Protein AF-A0A7X6ZL88-F1 (afdb_monomer_lite)

pLDDT: mean 71.53, std 20.96, range [25.16, 97.56]

Foldseek 3Di:
DDDDDDDDDDDDDDDDDDDDDDPPPPDDFDDALDWDDDPPWIWGDDPRDTHIDDDFDDDDQTDDDDPDDDPDDHGDWDQPNLQGAADPVFKDWDWDAFPPPRDIFIKIWGQLDVVGIDIWGLFFAAFADEDDVVVVDDDDLRYFAAFVSDCVRCVSRLHGWDFPCQQQVFQPCVLPDPACPDPSRHNDQVPAADPPDDSQRRFGCRSHGPPKGWDGNVNVVSVCVSLVHPLCLDGPIPDDNGHPHNSSSDYDWDFDDDDRTTITTTMMD

Sequence (269 aa):
VATSSSGVAKDSSSSANGTSSSSSSSSEPCKEGTWLEKGKDKYICKNGVWEKFILSSSSKAPSSSSIAPDATGPIRYNMDSLFAGINEKNATYSNFTDPRDGQVYKTVTMNFGLLGNWEYFAENLNYGRQVNLKEGKTLTDSTKYCYDDDPWYCDNHFGGLYTWSLAMGFPSACDTLALGSSPECPDTIYYNPTPGYGPGSAQIQGICPVGWHVMNQHDFVETLFATNAASTIQSWVGWNKTGNSSGFTALPGGGYMRVLLKAWLLKVV

Structure (mmCIF, N/CA/C/O backbone):
data_AF-A0A7X6ZL88-F1
#
_entry.id   AF-A0A7X6ZL88-F1
#
loop_
_atom_site.group_PDB
_atom_site.id
_atom_site.type_symbol
_atom_site.label_atom_id
_atom_site.label_alt_id
_atom_site.label_comp_id
_atom_site.label_asym_id
_atom_site.label_entity_id
_atom_site.label_seq_id
_atom_site.pdbx_PDB_ins_code
_atom_site.Cartn_x
_atom_site.Cartn_y
_atom_site.Cartn_z
_atom_site.occupancy
_atom_site.B_iso_or_equiv
_atom_site.auth_seq_id
_atom_site.auth_comp_id
_atom_site.auth_asym_id
_atom_site.auth_atom_id
_atom_site.pdbx_PDB_model_num
ATOM 1 N N . VAL A 1 1 ? 31.775 68.882 -46.521 1.00 30.12 1 VAL A N 1
ATOM 2 C CA . VAL A 1 1 ? 31.101 69.635 -47.610 1.00 30.12 1 VAL A CA 1
ATOM 3 C C . VAL A 1 1 ? 30.872 68.656 -48.751 1.00 30.12 1 VAL A C 1
ATOM 5 O O . VAL A 1 1 ? 31.796 67.892 -48.989 1.00 30.12 1 VAL A O 1
ATOM 8 N N . ALA A 1 2 ? 29.694 68.673 -49.396 1.00 26.98 2 ALA A N 1
ATOM 9 C CA . ALA A 1 2 ? 29.165 67.637 -50.314 1.00 26.98 2 ALA A CA 1
ATOM 10 C C . ALA A 1 2 ? 28.948 66.250 -49.634 1.00 26.98 2 ALA A C 1
ATOM 12 O O . ALA A 1 2 ? 29.762 65.872 -48.798 1.00 26.98 2 ALA A O 1
ATOM 13 N N . THR A 1 3 ? 27.874 65.453 -49.790 1.00 25.16 3 THR A N 1
ATOM 14 C CA . THR A 1 3 ? 26.681 65.361 -50.684 1.00 25.16 3 THR A CA 1
ATOM 15 C C . THR A 1 3 ? 26.810 64.365 -51.854 1.00 25.16 3 THR A C 1
ATOM 17 O O . THR A 1 3 ? 27.676 64.550 -52.700 1.00 25.16 3 THR A O 1
ATOM 20 N N . SER A 1 4 ? 25.846 63.417 -51.957 1.00 25.98 4 SER A N 1
ATOM 21 C CA . SER A 1 4 ? 25.529 62.491 -53.092 1.00 25.98 4 SER A CA 1
ATOM 22 C C . SER A 1 4 ? 26.620 61.477 -53.524 1.00 25.98 4 SER A C 1
ATOM 24 O O . SER A 1 4 ? 27.795 61.766 -53.370 1.00 25.98 4 SER A O 1
ATOM 26 N N . SER A 1 5 ? 26.367 60.290 -54.114 1.00 29.77 5 SER A N 1
ATOM 27 C CA . SER A 1 5 ? 25.193 59.381 -54.320 1.00 29.77 5 SER A CA 1
ATOM 28 C C . SER A 1 5 ? 25.753 57.994 -54.800 1.00 29.77 5 SER A C 1
ATOM 30 O O . SER A 1 5 ? 26.968 57.838 -54.735 1.00 29.77 5 SER A O 1
ATOM 32 N N . SER A 1 6 ? 25.069 56.929 -55.269 1.00 29.41 6 SER A N 1
ATOM 33 C CA . SER A 1 6 ? 23.670 56.598 -55.641 1.00 29.41 6 SER A CA 1
ATOM 34 C C . SER A 1 6 ? 23.475 55.050 -55.705 1.00 29.41 6 SER A C 1
ATOM 36 O O . SER A 1 6 ? 24.432 54.321 -55.462 1.00 29.41 6 SER A O 1
ATOM 38 N N . GLY A 1 7 ? 22.291 54.552 -56.113 1.00 28.36 7 GLY A N 1
ATOM 39 C CA . GLY A 1 7 ? 22.004 53.131 -56.456 1.00 28.36 7 GLY A CA 1
ATOM 40 C C . GLY A 1 7 ? 21.061 52.415 -55.460 1.00 28.36 7 GLY A C 1
ATOM 41 O O . GLY A 1 7 ? 21.485 52.178 -54.339 1.00 28.36 7 GLY A O 1
ATOM 42 N N . VAL A 1 8 ? 19.757 52.134 -55.669 1.00 30.00 8 VAL A N 1
ATOM 43 C CA . VAL A 1 8 ? 18.927 51.644 -56.814 1.00 30.00 8 VAL A CA 1
ATOM 44 C C . VAL A 1 8 ? 19.025 50.114 -57.016 1.00 30.00 8 VAL A C 1
ATOM 46 O O . VAL A 1 8 ? 20.136 49.631 -57.177 1.00 30.00 8 VAL A O 1
ATOM 49 N N . ALA A 1 9 ? 17.954 49.298 -57.108 1.00 29.30 9 ALA A N 1
ATOM 50 C CA . ALA A 1 9 ? 16.526 49.386 -56.708 1.00 29.30 9 ALA A CA 1
ATOM 51 C C . ALA A 1 9 ? 15.816 48.005 -56.916 1.00 29.30 9 ALA A C 1
ATOM 53 O O . ALA A 1 9 ? 16.353 47.195 -57.658 1.00 29.30 9 ALA A O 1
ATOM 54 N N . LYS A 1 10 ? 14.631 47.795 -56.293 1.00 28.33 10 LYS A N 1
ATOM 55 C CA . LYS A 1 10 ? 13.330 47.240 -56.810 1.00 28.33 10 LYS A CA 1
ATOM 56 C C . LYS A 1 10 ? 13.278 46.114 -57.879 1.00 28.33 10 LYS A C 1
ATOM 58 O O . LYS A 1 10 ? 14.137 46.042 -58.739 1.00 28.33 10 LYS A O 1
ATOM 63 N N . ASP A 1 11 ? 12.211 45.320 -58.066 1.00 27.48 11 ASP A N 1
ATOM 64 C CA . ASP A 1 11 ? 10.971 44.926 -57.341 1.00 27.48 11 ASP A CA 1
ATOM 65 C C . ASP A 1 11 ? 10.322 43.750 -58.152 1.00 27.48 11 ASP A C 1
ATOM 67 O O . ASP A 1 11 ? 10.706 43.518 -59.297 1.00 27.48 11 ASP A O 1
ATOM 71 N N . SER A 1 12 ? 9.257 43.121 -57.618 1.00 28.14 12 SER A N 1
ATOM 72 C CA . SER A 1 12 ? 8.094 42.549 -58.361 1.00 28.14 12 SER A CA 1
ATOM 73 C C . SER A 1 12 ? 7.987 41.057 -58.780 1.00 28.14 12 SER A C 1
ATOM 75 O O . SER A 1 12 ? 8.781 40.500 -59.527 1.00 28.14 12 SER A O 1
ATOM 77 N N . SER A 1 13 ? 6.811 40.513 -58.409 1.00 28.19 13 SER A N 1
ATOM 78 C CA . SER A 1 13 ? 5.861 39.686 -59.196 1.00 28.19 13 SER A CA 1
ATOM 79 C C . SER A 1 13 ? 6.153 38.220 -59.591 1.00 28.19 13 SER A C 1
ATOM 81 O O . SER A 1 13 ? 6.630 37.926 -60.679 1.00 28.19 13 SER A O 1
ATOM 83 N N . SER A 1 14 ? 5.634 37.311 -58.753 1.00 28.33 14 SER A N 1
ATOM 84 C CA . SER A 1 14 ? 4.612 36.284 -59.080 1.00 28.33 14 SER A CA 1
ATOM 85 C C . SER A 1 14 ? 4.666 35.463 -60.385 1.00 28.33 14 SER A C 1
ATOM 87 O O . SER A 1 14 ? 4.435 35.989 -61.473 1.00 28.33 14 SER A O 1
ATOM 89 N N . SER A 1 15 ? 4.590 34.135 -60.232 1.00 28.69 15 SER A N 1
ATOM 90 C CA . SER A 1 15 ? 3.385 33.356 -60.599 1.00 28.69 15 SER A CA 1
ATOM 91 C C . SER A 1 15 ? 3.390 31.977 -59.928 1.00 28.69 15 SER A C 1
ATOM 93 O O . SER A 1 15 ? 4.442 31.481 -59.532 1.00 28.69 15 SER A O 1
ATOM 95 N N . ALA A 1 16 ? 2.212 31.373 -59.758 1.00 38.12 16 ALA A N 1
ATOM 96 C CA . ALA A 1 16 ? 2.075 30.044 -59.165 1.00 38.12 16 ALA A CA 1
ATOM 97 C C . ALA A 1 16 ? 2.283 28.933 -60.206 1.00 38.12 16 ALA A C 1
ATOM 99 O O . ALA A 1 16 ? 1.906 29.088 -61.366 1.00 38.12 16 ALA A O 1
ATOM 100 N N . ASN A 1 17 ? 2.774 27.776 -59.762 1.00 30.53 17 ASN A N 1
ATOM 101 C CA . ASN A 1 17 ? 2.475 26.507 -60.416 1.00 30.53 17 ASN A CA 1
ATOM 102 C C . ASN A 1 17 ? 2.297 25.420 -59.346 1.00 30.53 17 ASN A C 1
ATOM 104 O O . ASN A 1 17 ? 3.006 25.423 -58.339 1.00 30.53 17 ASN A O 1
ATOM 108 N N . GLY A 1 18 ? 1.310 24.545 -59.523 1.00 36.62 18 GLY A N 1
ATOM 109 C CA . GLY A 1 18 ? 0.940 23.546 -58.521 1.00 36.62 18 GLY A CA 1
ATOM 110 C C . GLY A 1 18 ? 1.623 22.207 -58.772 1.00 36.62 18 GLY A C 1
ATOM 111 O O . GLY A 1 18 ? 1.482 21.648 -59.855 1.00 36.62 18 GLY A O 1
ATOM 112 N N . THR A 1 19 ? 2.275 21.653 -57.749 1.00 28.42 19 THR A N 1
ATOM 113 C CA . THR A 1 19 ? 2.775 20.272 -57.772 1.00 28.42 19 THR A CA 1
ATOM 114 C C . THR A 1 19 ? 2.342 19.558 -56.501 1.00 28.42 19 THR A C 1
ATOM 116 O O . THR A 1 19 ? 2.724 19.944 -55.398 1.00 28.42 19 THR A O 1
ATOM 119 N N . SER A 1 20 ? 1.541 18.505 -56.647 1.00 41.00 20 SER A N 1
ATOM 120 C CA . SER A 1 20 ? 1.127 17.640 -55.544 1.00 41.00 20 SER A CA 1
ATOM 121 C C . SER A 1 20 ? 2.286 16.748 -55.092 1.00 41.00 20 SER A C 1
ATOM 123 O O . SER A 1 20 ? 2.673 15.831 -55.817 1.00 41.00 20 SER A O 1
ATOM 125 N N . SER A 1 21 ? 2.807 16.971 -53.886 1.00 27.72 21 SER A N 1
ATOM 126 C CA . SER A 1 21 ? 3.751 16.069 -53.221 1.00 27.72 21 SER A CA 1
ATOM 127 C C . SER A 1 21 ? 3.094 15.420 -52.001 1.00 27.72 21 SER A C 1
ATOM 129 O O . SER A 1 21 ? 2.803 16.062 -50.994 1.00 27.72 21 SER A O 1
ATOM 131 N N . SER A 1 22 ? 2.838 14.116 -52.098 1.00 31.05 22 SER A N 1
ATOM 132 C CA . SER A 1 22 ? 2.329 13.304 -50.993 1.00 31.05 22 SER A CA 1
ATOM 133 C C . SER A 1 22 ? 3.366 13.227 -49.871 1.00 31.05 22 SER A C 1
ATOM 135 O O . SER A 1 22 ? 4.425 12.625 -50.053 1.00 31.05 22 SER A O 1
ATOM 137 N N . SER A 1 23 ? 3.065 13.802 -48.705 1.00 30.38 23 SER A N 1
ATOM 138 C CA . SER A 1 23 ? 3.928 13.725 -47.525 1.00 30.38 23 SER A CA 1
ATOM 139 C C . SER A 1 23 ? 3.909 12.312 -46.933 1.00 30.38 23 SER A C 1
ATOM 141 O O . SER A 1 23 ? 3.078 11.987 -46.083 1.00 30.38 23 SER A O 1
ATOM 143 N N . SER A 1 24 ? 4.823 11.458 -47.393 1.00 33.34 24 SER A N 1
ATOM 144 C CA . SER A 1 24 ? 5.068 10.132 -46.826 1.00 33.34 24 SER A CA 1
ATOM 145 C C . SER A 1 24 ? 5.675 10.267 -45.426 1.00 33.34 24 SER A C 1
ATOM 147 O O . SER A 1 24 ? 6.892 10.370 -45.274 1.00 33.34 24 SER A O 1
ATOM 149 N N . SER A 1 25 ? 4.820 10.297 -44.405 1.00 36.12 25 SER A N 1
ATOM 150 C CA . SER A 1 25 ? 5.211 10.404 -42.997 1.00 36.12 25 SER A CA 1
ATOM 151 C C . SER A 1 25 ? 5.900 9.128 -42.507 1.00 36.12 25 SER A C 1
ATOM 153 O O . SER A 1 25 ? 5.273 8.267 -41.895 1.00 36.12 25 SER A O 1
ATOM 155 N N . SER A 1 26 ? 7.202 9.005 -42.769 1.00 40.25 26 SER A N 1
ATOM 156 C CA . SER A 1 26 ? 8.053 7.942 -42.233 1.00 40.25 26 SER A CA 1
ATOM 157 C C . SER A 1 26 ? 8.264 8.137 -40.728 1.00 40.25 26 SER A C 1
ATOM 159 O O . SER A 1 26 ? 9.231 8.766 -40.296 1.00 40.25 26 SER A O 1
ATOM 161 N N . SER A 1 27 ? 7.337 7.626 -39.921 1.00 57.34 27 SER A N 1
ATOM 162 C CA . SER A 1 27 ? 7.507 7.517 -38.474 1.00 57.34 27 SER A CA 1
ATOM 163 C C . SER A 1 27 ? 8.604 6.503 -38.154 1.00 57.34 27 SER A C 1
ATOM 165 O O . SER A 1 27 ? 8.493 5.339 -38.540 1.00 57.34 27 SER A O 1
ATOM 167 N N . GLU A 1 28 ? 9.636 6.929 -37.427 1.00 58.28 28 GLU A N 1
ATOM 168 C CA . GLU A 1 28 ? 10.628 6.014 -36.859 1.00 58.28 28 GLU A CA 1
ATOM 169 C C . GLU A 1 28 ? 9.922 4.997 -35.940 1.00 58.28 28 GLU A C 1
ATOM 171 O O . GLU A 1 28 ? 9.127 5.417 -35.089 1.00 58.28 28 GLU A O 1
ATOM 176 N N . PRO A 1 29 ? 10.175 3.682 -36.093 1.00 66.81 29 PRO A N 1
ATOM 177 C CA . PRO A 1 29 ? 9.558 2.665 -35.250 1.00 66.81 29 PRO A CA 1
ATOM 178 C C . PRO A 1 29 ? 10.060 2.821 -33.815 1.00 66.81 29 PRO A C 1
ATOM 180 O O . PRO A 1 29 ? 11.266 2.792 -33.557 1.00 66.81 29 PRO A O 1
ATOM 183 N N . CYS A 1 30 ? 9.140 3.003 -32.873 1.00 73.88 30 CYS A N 1
ATOM 184 C CA . CYS A 1 30 ? 9.494 3.211 -31.476 1.00 73.88 30 CYS A CA 1
ATOM 185 C C . CYS A 1 30 ? 9.648 1.885 -30.720 1.00 73.88 30 CYS A C 1
ATOM 187 O O . CYS A 1 30 ? 9.063 0.865 -31.086 1.00 73.88 30 CYS A O 1
ATOM 189 N N . LYS A 1 31 ? 10.444 1.892 -29.643 1.00 73.69 31 LYS A N 1
ATOM 190 C CA . LYS A 1 31 ? 10.515 0.755 -28.716 1.00 73.69 31 LYS A CA 1
ATOM 191 C C . LYS A 1 31 ? 9.337 0.835 -27.747 1.00 73.69 31 LYS A C 1
ATOM 193 O O . LYS A 1 31 ? 9.140 1.877 -27.121 1.00 73.69 31 LYS A O 1
ATOM 198 N N . GLU A 1 32 ? 8.607 -0.262 -27.593 1.00 69.75 32 GLU A N 1
ATOM 199 C CA . GLU A 1 32 ? 7.429 -0.354 -26.724 1.00 69.75 32 GLU A CA 1
ATOM 200 C C . GLU A 1 32 ? 7.675 0.223 -25.318 1.00 69.75 32 GLU A C 1
ATOM 202 O O . GLU A 1 32 ? 8.730 -0.004 -24.718 1.00 69.75 32 GLU A O 1
ATOM 207 N N . GLY A 1 33 ? 6.726 1.015 -24.808 1.00 59.03 33 GLY A N 1
ATOM 208 C CA . GLY A 1 33 ? 6.811 1.647 -23.486 1.00 59.03 33 GLY A CA 1
ATOM 209 C C . GLY A 1 33 ? 7.827 2.792 -23.348 1.00 59.03 33 GLY A C 1
ATOM 210 O O . GLY A 1 33 ? 7.952 3.355 -22.259 1.00 59.03 33 GLY A O 1
ATOM 211 N N . THR A 1 34 ? 8.548 3.167 -24.413 1.00 68.69 34 THR A N 1
ATOM 212 C CA . THR A 1 34 ? 9.357 4.401 -24.419 1.00 68.69 34 THR A CA 1
ATOM 213 C C . THR A 1 34 ? 8.492 5.651 -24.584 1.00 68.69 34 THR A C 1
ATOM 215 O O . THR A 1 34 ? 7.334 5.578 -24.999 1.00 68.69 34 THR A O 1
ATOM 218 N N . TRP A 1 35 ? 9.061 6.810 -24.243 1.00 71.19 35 TRP A N 1
ATOM 219 C CA . TRP A 1 35 ? 8.386 8.107 -24.250 1.00 71.19 35 TRP A CA 1
ATOM 220 C C . TRP A 1 35 ? 9.113 9.114 -25.145 1.00 71.19 35 TRP A C 1
ATOM 222 O O . TRP A 1 35 ? 10.339 9.095 -25.248 1.00 71.19 35 TRP A O 1
ATOM 232 N N . LEU A 1 36 ? 8.351 10.024 -25.748 1.00 74.06 36 LEU A N 1
ATOM 233 C CA . LEU A 1 36 ? 8.834 11.102 -26.608 1.00 74.06 36 LEU A CA 1
ATOM 234 C C . LEU A 1 36 ? 8.125 12.409 -26.238 1.00 74.06 36 LEU A C 1
ATOM 236 O O . LEU A 1 36 ? 6.898 12.464 -26.186 1.00 74.06 36 LEU A O 1
ATOM 240 N N . GLU A 1 37 ? 8.884 13.479 -26.015 1.00 72.94 37 GLU A N 1
ATOM 241 C CA . GLU A 1 37 ? 8.335 14.809 -25.727 1.00 72.94 37 GLU A CA 1
ATOM 242 C C . GLU A 1 37 ? 8.526 15.745 -26.924 1.00 72.94 37 GLU A C 1
ATOM 244 O O . GLU A 1 37 ? 9.623 15.863 -27.472 1.00 72.94 37 GLU A O 1
ATOM 249 N N . LYS A 1 38 ? 7.454 16.430 -27.335 1.00 72.44 38 LYS A N 1
ATOM 250 C CA . LYS A 1 38 ? 7.465 17.436 -28.406 1.00 72.44 38 LYS A CA 1
ATOM 251 C C . LYS A 1 38 ? 6.746 18.698 -27.925 1.00 72.44 38 LYS A C 1
ATOM 253 O O . LYS A 1 38 ? 5.532 18.857 -28.048 1.00 72.44 38 LYS A O 1
ATOM 258 N N . GLY A 1 39 ? 7.519 19.621 -27.353 1.00 75.56 39 GLY A N 1
ATOM 259 C CA . GLY A 1 39 ? 7.015 20.894 -26.833 1.00 75.56 39 GLY A CA 1
ATOM 260 C C . GLY A 1 39 ? 6.186 20.714 -25.560 1.00 75.56 39 GLY A C 1
ATOM 261 O O . GLY A 1 39 ? 6.741 20.478 -24.493 1.00 75.56 39 GLY A O 1
ATOM 262 N N . LYS A 1 40 ? 4.859 20.862 -25.661 1.00 53.25 40 LYS A N 1
ATOM 263 C CA . LYS A 1 40 ? 3.918 20.597 -24.551 1.00 53.25 40 LYS A CA 1
ATOM 264 C C . LYS A 1 40 ? 3.282 19.206 -24.620 1.00 53.25 40 LYS A C 1
ATOM 266 O O . LYS A 1 40 ? 2.643 18.793 -23.656 1.00 53.25 40 LYS A O 1
ATOM 271 N N . ASP A 1 41 ? 3.441 18.513 -25.744 1.00 63.12 41 ASP A N 1
ATOM 272 C CA . ASP A 1 41 ? 2.824 17.218 -25.994 1.00 63.12 41 ASP A CA 1
ATOM 273 C C . ASP A 1 41 ? 3.784 16.086 -25.610 1.00 63.12 41 ASP A C 1
ATOM 275 O O . ASP A 1 41 ? 4.946 16.074 -26.025 1.00 63.12 41 ASP A O 1
ATOM 279 N N . LYS A 1 42 ? 3.286 15.117 -24.839 1.00 66.62 42 LYS A N 1
ATOM 280 C CA . LYS A 1 42 ? 3.964 13.842 -24.579 1.00 66.62 42 LYS A CA 1
ATOM 281 C C . LYS A 1 42 ? 3.408 12.771 -25.515 1.00 66.62 42 LYS A C 1
ATOM 283 O O . LYS A 1 42 ? 2.248 12.836 -25.919 1.00 66.62 42 LYS A O 1
ATOM 288 N N . TYR A 1 43 ? 4.219 11.768 -25.812 1.00 74.94 43 TYR A N 1
ATOM 289 C CA . TYR A 1 43 ? 3.842 10.592 -26.584 1.00 74.94 43 TYR A CA 1
ATOM 290 C C . TYR A 1 43 ? 4.416 9.343 -25.912 1.00 74.94 43 TYR A C 1
ATOM 292 O O . TYR A 1 43 ? 5.549 9.381 -25.430 1.00 74.94 43 TYR A O 1
ATOM 300 N N . ILE A 1 44 ? 3.651 8.254 -25.898 1.00 74.62 44 ILE A N 1
ATOM 301 C CA . ILE A 1 44 ? 4.085 6.923 -25.454 1.00 74.62 44 ILE A CA 1
ATOM 302 C C . ILE A 1 44 ? 4.113 5.984 -26.660 1.00 74.62 44 ILE A C 1
ATOM 304 O O . ILE A 1 44 ? 3.272 6.088 -27.552 1.00 74.62 44 ILE A O 1
ATOM 308 N N . CYS A 1 45 ? 5.082 5.077 -26.709 1.00 74.19 45 CYS A N 1
ATOM 309 C CA . CYS A 1 45 ? 5.100 4.019 -27.706 1.00 74.19 45 CYS A CA 1
ATOM 310 C C . CYS A 1 45 ? 4.159 2.873 -27.307 1.00 7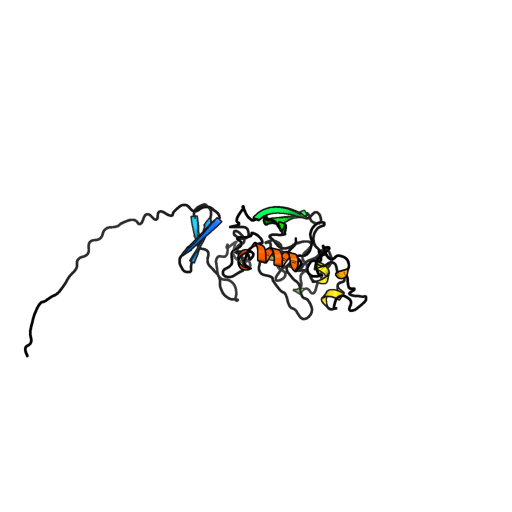4.19 45 CYS A C 1
ATOM 312 O O . CYS A 1 45 ? 4.422 2.206 -26.301 1.00 74.19 45 CYS A O 1
ATOM 314 N N . LYS A 1 46 ? 3.111 2.628 -28.106 1.00 66.81 46 LYS A N 1
ATOM 315 C CA . LYS A 1 46 ? 2.282 1.415 -28.044 1.00 66.81 46 LYS A CA 1
ATOM 316 C C . LYS A 1 46 ? 2.213 0.733 -29.407 1.00 66.81 46 LYS A C 1
ATOM 318 O O . LYS A 1 46 ? 2.007 1.395 -30.421 1.00 66.81 46 LYS A O 1
ATOM 323 N N . ASN A 1 47 ? 2.339 -0.589 -29.435 1.00 75.25 47 ASN A N 1
ATOM 324 C CA . ASN A 1 47 ? 2.398 -1.417 -30.642 1.00 75.25 47 ASN A CA 1
ATOM 325 C C . ASN A 1 47 ? 3.391 -0.883 -31.703 1.00 75.25 47 ASN A C 1
ATOM 327 O O . ASN A 1 47 ? 3.125 -0.947 -32.904 1.00 75.25 47 ASN A O 1
ATOM 331 N N . GLY A 1 48 ? 4.519 -0.306 -31.269 1.00 73.75 48 GLY A N 1
ATOM 332 C CA . GLY A 1 48 ? 5.502 0.339 -32.155 1.00 73.75 48 GLY A CA 1
ATOM 333 C C . GLY A 1 48 ? 5.088 1.696 -32.758 1.00 73.75 48 GLY A C 1
ATOM 334 O O . GLY A 1 48 ? 5.806 2.218 -33.615 1.00 73.75 48 GLY A O 1
ATOM 335 N N . VAL A 1 49 ? 3.971 2.290 -32.314 1.00 73.88 49 VAL A N 1
ATOM 336 C CA . VAL A 1 49 ? 3.437 3.589 -32.767 1.00 73.88 49 VAL A CA 1
ATOM 337 C C . VAL A 1 49 ? 3.433 4.617 -31.626 1.00 73.88 49 VAL A C 1
ATOM 339 O O . VAL A 1 49 ? 3.132 4.301 -30.477 1.00 73.88 49 VAL A O 1
ATOM 342 N N . TRP A 1 50 ? 3.739 5.881 -31.939 1.00 76.31 50 TRP A N 1
ATOM 343 C CA . TRP A 1 50 ? 3.690 6.995 -30.983 1.00 76.31 50 TRP A CA 1
ATOM 344 C C . TRP A 1 50 ? 2.251 7.493 -30.734 1.00 76.31 50 TRP A C 1
ATOM 346 O O . TRP A 1 50 ? 1.748 8.348 -31.467 1.00 76.31 50 TRP A O 1
ATOM 356 N N . GLU A 1 51 ? 1.603 7.020 -29.668 1.00 74.81 51 GLU A N 1
ATOM 357 C CA . GLU A 1 51 ? 0.316 7.543 -29.184 1.00 74.81 51 GLU A CA 1
ATOM 358 C C . GLU A 1 51 ? 0.505 8.864 -28.423 1.00 74.81 51 GLU A C 1
ATOM 360 O O . GLU A 1 51 ? 1.361 8.964 -27.545 1.00 74.81 51 GLU A O 1
ATOM 365 N N . LYS A 1 52 ? -0.310 9.890 -28.712 1.00 64.44 52 LYS A N 1
ATOM 366 C CA . LYS A 1 52 ? -0.249 11.184 -28.007 1.00 64.44 52 LYS A CA 1
ATOM 367 C C . LYS A 1 52 ? -0.886 11.091 -26.615 1.00 64.44 52 LYS A C 1
ATOM 369 O O . LYS A 1 52 ? -2.094 10.910 -26.488 1.00 64.44 52 LYS A O 1
ATOM 374 N N . PHE A 1 53 ? -0.087 11.323 -25.580 1.00 56.72 53 PHE A N 1
ATOM 375 C CA . PHE A 1 53 ? -0.503 11.351 -24.180 1.00 56.72 53 PHE A CA 1
ATOM 376 C C . PHE A 1 53 ? -0.986 12.759 -23.787 1.00 56.72 53 PHE A C 1
ATOM 378 O O . PHE A 1 53 ? -0.216 13.723 -23.786 1.00 56.72 53 PHE A O 1
ATOM 385 N N . ILE A 1 54 ? -2.276 12.889 -23.464 1.00 50.72 54 ILE A N 1
ATOM 386 C CA . ILE A 1 54 ? -2.941 14.174 -23.197 1.00 50.72 54 ILE A CA 1
ATOM 387 C C . ILE A 1 54 ? -3.093 14.384 -21.683 1.00 50.72 54 ILE A C 1
ATOM 389 O O . ILE A 1 54 ? -3.805 13.639 -21.015 1.00 50.72 54 ILE A O 1
ATOM 393 N N . LEU A 1 55 ? -2.461 15.431 -21.138 1.00 43.38 55 LEU A N 1
ATOM 394 C CA . LEU A 1 55 ? -2.620 15.809 -19.728 1.00 43.38 55 LEU A CA 1
ATOM 395 C C . LEU A 1 55 ? -3.965 16.514 -19.500 1.00 43.38 55 LEU A C 1
ATOM 397 O O . LEU A 1 55 ? -4.176 17.624 -19.990 1.00 43.38 55 LEU A O 1
ATOM 401 N N . SER A 1 56 ? -4.830 15.925 -18.671 1.00 36.03 56 SER A N 1
ATOM 402 C CA . SER A 1 56 ? -6.029 16.597 -18.156 1.00 36.03 56 SER A CA 1
ATOM 403 C C . SER A 1 56 ? -5.692 17.379 -16.881 1.00 36.03 56 SER A C 1
ATOM 405 O O . SER A 1 56 ? -5.136 16.826 -15.934 1.00 36.03 56 SER A O 1
ATOM 407 N N . SER A 1 57 ? -6.000 18.678 -16.854 1.00 33.03 57 SER A N 1
ATOM 408 C CA . SER A 1 57 ? -5.621 19.595 -15.767 1.00 33.03 57 SER A CA 1
ATOM 409 C C . SER A 1 57 ? -6.836 20.132 -15.003 1.00 33.03 57 SER A C 1
ATOM 411 O O . SER A 1 57 ? -7.827 20.516 -15.610 1.00 33.03 57 SER A O 1
ATOM 413 N N . SER A 1 58 ? -6.683 20.286 -13.682 1.00 32.97 58 SER A N 1
ATOM 414 C CA . SER A 1 58 ? -7.559 21.052 -12.773 1.00 32.97 58 SER A CA 1
ATOM 415 C C . SER A 1 58 ? -8.968 20.505 -12.461 1.00 32.97 58 SER A C 1
ATOM 417 O O . SER A 1 58 ? -9.958 20.903 -13.061 1.00 32.97 58 SER A O 1
ATOM 419 N N . SER A 1 59 ? -9.054 19.735 -11.368 1.00 38.31 59 SER A N 1
ATOM 420 C CA . SER A 1 59 ? -10.012 19.903 -10.242 1.00 38.31 59 SER A CA 1
ATOM 421 C C . SER A 1 59 ? -11.540 20.008 -10.453 1.00 38.31 59 SER A C 1
ATOM 423 O O . SER A 1 59 ? -12.256 20.164 -9.462 1.00 38.31 59 SER A O 1
ATOM 425 N N . LYS A 1 60 ? -12.086 19.861 -11.663 1.00 40.59 60 LYS A N 1
ATOM 426 C CA . LYS A 1 60 ? -13.518 19.611 -11.915 1.00 40.59 60 LYS A CA 1
ATOM 427 C C . LYS A 1 60 ? -13.675 18.570 -13.024 1.00 40.59 60 LYS A C 1
ATOM 429 O O . LYS A 1 60 ? -12.944 18.638 -14.001 1.00 40.59 60 LYS A O 1
ATOM 434 N N . ALA A 1 61 ? -14.615 17.637 -12.825 1.00 36.47 61 ALA A N 1
ATOM 435 C CA . ALA A 1 61 ? -15.117 16.604 -13.749 1.00 36.47 61 ALA A CA 1
ATOM 436 C C . ALA A 1 61 ? -14.259 16.340 -15.017 1.00 36.47 61 ALA A C 1
ATOM 438 O O . ALA A 1 61 ? -14.342 17.117 -15.973 1.00 36.47 61 ALA A O 1
ATOM 439 N N . PRO A 1 62 ? -13.456 15.256 -15.065 1.00 37.97 62 PRO A N 1
ATOM 440 C CA . PRO A 1 62 ? -12.502 15.044 -16.150 1.00 37.97 62 PRO A CA 1
ATOM 441 C C . PRO A 1 62 ? -13.186 14.938 -17.518 1.00 37.97 62 PRO A C 1
ATOM 443 O O . PRO A 1 62 ? -14.184 14.245 -17.684 1.00 37.97 62 PRO A O 1
ATOM 446 N N . SER A 1 63 ? -12.605 15.608 -18.513 1.00 43.03 63 SER A N 1
ATOM 447 C CA . SER A 1 63 ? -13.001 15.524 -19.923 1.00 43.03 63 SER A CA 1
ATOM 448 C C . SER A 1 63 ? -11.757 15.304 -20.781 1.00 43.03 63 SER A C 1
ATOM 450 O O . SER A 1 63 ? -11.237 16.214 -21.426 1.00 43.03 63 SER A O 1
ATOM 452 N N . SER A 1 64 ? -11.214 14.088 -20.738 1.00 40.00 64 SER A N 1
ATOM 453 C CA . SER A 1 64 ? -10.123 13.628 -21.607 1.00 40.00 64 SER A CA 1
ATOM 454 C C . SER A 1 64 ? -10.164 12.108 -21.729 1.00 40.00 64 SER A C 1
ATOM 456 O O . SER A 1 64 ? -10.226 11.428 -20.710 1.00 40.00 64 SER A O 1
ATOM 458 N N . SER A 1 65 ? -10.134 11.607 -22.969 1.00 37.28 65 SER A N 1
ATOM 459 C CA . SER A 1 65 ? -9.895 10.198 -23.331 1.00 37.28 65 SER A CA 1
ATOM 460 C C . SER A 1 65 ? -10.545 9.151 -22.416 1.00 37.28 65 SER A C 1
ATOM 462 O O . SER A 1 65 ? -9.881 8.248 -21.907 1.00 37.28 65 SER A O 1
ATOM 464 N N . SER A 1 66 ? -11.864 9.241 -22.252 1.00 39.09 66 SER A N 1
ATOM 465 C CA . SER A 1 66 ? -12.665 8.075 -21.896 1.00 39.09 66 SER A CA 1
ATOM 466 C C . SER A 1 66 ? -12.436 6.973 -22.935 1.00 39.09 66 SER A C 1
ATOM 468 O O . SER A 1 66 ? -12.664 7.208 -24.126 1.00 39.09 66 SER A O 1
ATOM 470 N N . ILE A 1 67 ? -12.123 5.749 -22.498 1.00 41.03 67 ILE A N 1
ATOM 471 C CA . ILE A 1 67 ? -12.748 4.607 -23.173 1.00 41.03 67 ILE A CA 1
ATOM 472 C C . ILE A 1 67 ? -14.246 4.837 -22.988 1.00 41.03 67 ILE A C 1
ATOM 474 O O . ILE A 1 67 ? -14.690 5.037 -21.858 1.00 41.03 67 ILE A O 1
ATOM 478 N N . ALA A 1 68 ? -14.999 4.865 -24.080 1.00 38.28 68 ALA A N 1
ATOM 479 C CA . ALA A 1 68 ? -16.447 4.796 -24.023 1.00 38.28 68 ALA A CA 1
ATOM 480 C C . ALA A 1 68 ? -16.846 3.315 -24.134 1.00 38.28 68 ALA A C 1
ATOM 482 O O . ALA A 1 68 ? -16.964 2.812 -25.253 1.00 38.28 68 ALA A O 1
ATOM 483 N N . PRO A 1 69 ? -17.043 2.587 -23.013 1.00 41.75 69 PRO A N 1
ATOM 484 C CA . PRO A 1 69 ? -18.058 1.549 -23.023 1.00 41.75 69 PRO A CA 1
ATOM 485 C C . PRO A 1 69 ? -19.420 2.219 -23.269 1.00 41.75 69 PRO A C 1
ATOM 487 O O . PRO A 1 69 ? -19.549 3.445 -23.186 1.00 41.75 69 PRO A O 1
ATOM 490 N N . ASP A 1 70 ? -20.425 1.406 -23.574 1.00 40.78 70 ASP A N 1
ATOM 491 C CA . ASP A 1 70 ? -21.765 1.878 -23.921 1.00 40.78 70 ASP A CA 1
ATOM 492 C C . ASP A 1 70 ? -22.335 2.880 -22.889 1.00 40.78 70 ASP A C 1
ATOM 494 O O . ASP A 1 70 ? -22.036 2.825 -21.690 1.00 40.78 70 ASP A O 1
ATOM 498 N N . ALA A 1 71 ? -23.081 3.872 -23.371 1.00 45.50 71 ALA A N 1
ATOM 499 C CA . ALA A 1 71 ? -23.183 5.169 -22.706 1.00 45.50 71 ALA A CA 1
ATOM 500 C C . ALA A 1 71 ? -24.000 5.137 -21.398 1.00 45.50 71 ALA A C 1
ATOM 502 O O . ALA A 1 71 ? -25.228 5.187 -21.424 1.00 45.50 71 ALA A O 1
ATOM 503 N N . THR A 1 72 ? -23.324 5.118 -20.239 1.00 53.22 72 THR A N 1
ATOM 504 C CA . THR A 1 72 ? -23.874 5.542 -18.919 1.00 53.22 72 THR A CA 1
ATOM 505 C C . THR A 1 72 ? -22.847 5.614 -17.774 1.00 53.22 72 THR A C 1
ATOM 507 O O . THR A 1 72 ? -23.135 6.230 -16.750 1.00 53.22 72 THR A O 1
ATOM 510 N N . GLY A 1 73 ? -21.676 4.975 -17.896 1.00 55.94 73 GLY A N 1
ATOM 511 C CA . GLY A 1 73 ? -20.736 4.789 -16.777 1.00 55.94 73 GLY A CA 1
ATOM 512 C C . GLY A 1 73 ? -19.942 6.035 -16.318 1.00 55.94 73 GLY A C 1
ATOM 513 O O . GLY A 1 73 ? -19.732 6.964 -17.100 1.00 55.94 73 GLY A O 1
ATOM 514 N N . PRO A 1 74 ? -19.447 6.056 -15.061 1.00 65.38 74 PRO A N 1
ATOM 515 C CA . PRO A 1 74 ? -18.598 7.130 -14.533 1.00 65.38 74 PRO A CA 1
ATOM 516 C C . PRO A 1 74 ? -17.181 7.119 -15.134 1.00 65.38 74 PRO A C 1
ATOM 518 O O . PRO A 1 74 ? -16.570 6.062 -15.296 1.00 65.38 74 PRO A O 1
ATOM 521 N N . ILE A 1 75 ? -16.636 8.309 -15.410 1.00 72.06 75 ILE A N 1
ATOM 522 C CA . ILE A 1 75 ? -15.320 8.509 -16.047 1.00 72.06 75 ILE A CA 1
ATOM 523 C C . ILE A 1 75 ? -14.180 8.136 -15.084 1.00 72.06 75 ILE A C 1
ATOM 525 O O . ILE A 1 75 ? -14.167 8.578 -13.935 1.00 72.06 75 ILE A O 1
ATOM 529 N N . ARG A 1 76 ? -13.205 7.354 -15.568 1.00 81.69 76 ARG A N 1
ATOM 530 C CA . ARG A 1 76 ? -12.073 6.808 -14.794 1.00 81.69 76 ARG A CA 1
ATOM 531 C C . ARG A 1 76 ? -10.713 7.191 -15.370 1.00 81.69 76 ARG A C 1
ATOM 533 O O . ARG A 1 76 ? -10.618 7.706 -16.482 1.00 81.69 76 ARG A O 1
ATOM 540 N N . TYR A 1 77 ? -9.657 6.884 -14.620 1.00 80.56 77 TYR A N 1
ATOM 541 C CA . TYR A 1 77 ? -8.290 6.890 -15.132 1.00 80.56 77 TYR A CA 1
ATOM 542 C C . TYR A 1 77 ? -8.057 5.716 -16.097 1.00 80.56 77 TYR A C 1
ATOM 544 O O . TYR A 1 77 ? -8.550 4.613 -15.872 1.00 80.56 77 TYR A O 1
ATOM 552 N N . ASN A 1 78 ? -7.266 5.942 -17.149 1.00 83.00 78 ASN A N 1
ATOM 553 C CA . ASN A 1 78 ? -6.647 4.860 -17.915 1.00 83.00 78 ASN A CA 1
ATOM 554 C C . ASN A 1 78 ? -5.461 4.300 -17.109 1.00 83.00 78 ASN A C 1
ATOM 556 O O . ASN A 1 78 ? -4.664 5.076 -16.577 1.00 83.00 78 ASN A O 1
ATOM 560 N N . MET A 1 79 ? -5.357 2.971 -17.029 1.00 84.12 79 MET A N 1
ATOM 561 C CA . MET A 1 79 ? -4.350 2.280 -16.214 1.00 84.12 79 MET A CA 1
ATOM 562 C C . MET A 1 79 ? -3.262 1.582 -17.050 1.00 84.12 79 MET A C 1
ATOM 564 O O . MET A 1 79 ? -2.301 1.086 -16.470 1.00 84.12 79 MET A O 1
ATOM 568 N N . ASP A 1 80 ? -3.350 1.574 -18.389 1.00 82.75 80 ASP A N 1
ATOM 569 C CA . ASP A 1 80 ? -2.455 0.816 -19.289 1.00 82.75 80 ASP A CA 1
ATOM 570 C C . ASP A 1 80 ? -0.967 1.103 -19.030 1.00 82.75 80 ASP A C 1
ATOM 572 O O . ASP A 1 80 ? -0.107 0.238 -19.171 1.00 82.75 80 ASP A O 1
ATOM 576 N N . SER A 1 81 ? -0.659 2.356 -18.680 1.00 80.06 81 SER A N 1
ATOM 577 C CA . SER A 1 81 ? 0.709 2.853 -18.491 1.00 80.06 81 SER A CA 1
ATOM 578 C C . SER A 1 81 ? 1.197 2.779 -17.040 1.00 80.06 81 SER A C 1
ATOM 580 O O . SER A 1 81 ? 2.300 3.239 -16.759 1.00 80.06 81 SER A O 1
ATOM 582 N N . LEU A 1 82 ? 0.401 2.230 -16.112 1.00 83.12 82 LEU A N 1
ATOM 583 C CA . LEU A 1 82 ? 0.679 2.224 -14.671 1.00 83.12 82 LEU A CA 1
ATOM 584 C C . LEU A 1 82 ? 2.086 1.685 -14.358 1.00 83.12 82 LEU A C 1
ATOM 586 O O . LEU A 1 82 ? 2.902 2.372 -13.741 1.00 83.12 82 LEU A O 1
ATOM 590 N N . PHE A 1 83 ? 2.388 0.497 -14.880 1.00 86.12 83 PHE A N 1
ATOM 591 C CA . PHE A 1 83 ? 3.652 -0.211 -14.670 1.00 86.12 83 PHE A CA 1
ATOM 592 C C . PHE A 1 83 ? 4.643 -0.059 -15.844 1.00 86.12 83 PHE A C 1
ATOM 594 O O . PHE A 1 83 ? 5.585 -0.837 -15.967 1.00 86.12 83 PHE A O 1
ATOM 601 N N . ALA A 1 84 ? 4.453 0.925 -16.730 1.00 80.94 84 ALA A N 1
ATOM 602 C CA . ALA A 1 84 ? 5.306 1.119 -17.905 1.00 80.94 84 ALA A CA 1
ATOM 603 C C . ALA A 1 84 ? 6.584 1.930 -17.602 1.00 80.94 84 ALA A C 1
ATOM 605 O O . ALA A 1 84 ? 6.589 2.828 -16.760 1.00 80.94 84 ALA A O 1
ATOM 606 N N . GLY A 1 85 ? 7.656 1.676 -18.363 1.00 71.81 85 GLY A N 1
ATOM 607 C CA . GLY A 1 85 ? 8.839 2.549 -18.412 1.00 71.81 85 GLY A CA 1
ATOM 608 C C . GLY A 1 85 ? 9.872 2.383 -17.288 1.00 71.81 85 GLY A C 1
ATOM 609 O O . GLY A 1 85 ? 10.638 3.316 -17.046 1.00 71.81 85 GLY A O 1
ATOM 610 N N . ILE A 1 86 ? 9.914 1.230 -16.611 1.00 76.50 86 ILE A N 1
ATOM 611 C CA . ILE A 1 86 ? 10.952 0.928 -15.610 1.00 76.50 86 ILE A CA 1
ATOM 612 C C . ILE A 1 86 ? 12.333 0.691 -16.236 1.00 76.50 86 ILE A C 1
ATOM 614 O O . ILE A 1 86 ? 12.456 0.254 -17.381 1.00 76.50 86 ILE A O 1
ATOM 618 N N . ASN A 1 87 ? 13.388 0.933 -15.456 1.00 76.56 87 ASN A N 1
ATOM 619 C CA . ASN A 1 87 ? 14.745 0.507 -15.793 1.00 76.56 87 ASN A CA 1
ATOM 620 C C . ASN A 1 87 ? 15.060 -0.852 -15.140 1.00 76.56 87 ASN A C 1
ATOM 622 O O . ASN A 1 87 ? 15.433 -0.903 -13.969 1.00 76.56 87 ASN A O 1
ATOM 626 N N . GLU A 1 88 ? 14.990 -1.925 -15.932 1.00 76.12 88 GLU A N 1
ATOM 627 C CA . GLU A 1 88 ? 15.232 -3.331 -15.541 1.00 76.12 88 GLU A CA 1
ATOM 628 C C . GLU A 1 88 ? 16.611 -3.607 -14.901 1.00 76.12 88 GLU A C 1
ATOM 630 O O . GLU A 1 88 ? 16.829 -4.674 -14.336 1.00 76.12 88 GLU A O 1
ATOM 635 N N . LYS A 1 89 ? 17.566 -2.665 -14.967 1.00 76.44 89 LYS A N 1
ATOM 636 C CA . LYS A 1 89 ? 18.848 -2.765 -14.242 1.00 76.44 89 LYS A CA 1
ATOM 637 C C . LYS A 1 89 ? 18.764 -2.348 -12.773 1.00 76.44 89 LYS A C 1
ATOM 639 O O . LYS A 1 89 ? 19.636 -2.720 -11.994 1.00 76.44 89 LYS A O 1
ATOM 644 N N . ASN A 1 90 ? 17.764 -1.542 -12.424 1.00 78.56 90 ASN A N 1
ATOM 645 C CA . ASN A 1 90 ? 17.616 -0.916 -11.112 1.00 78.56 90 ASN A CA 1
ATOM 646 C C . ASN A 1 90 ? 16.372 -1.430 -10.374 1.00 78.56 90 ASN A C 1
ATOM 648 O O . ASN A 1 90 ? 16.341 -1.389 -9.147 1.00 78.56 90 ASN A O 1
ATOM 652 N N . ALA A 1 91 ? 15.352 -1.886 -11.105 1.00 85.62 91 ALA A N 1
ATOM 653 C CA . ALA A 1 91 ? 14.116 -2.407 -10.544 1.00 85.62 91 ALA A CA 1
ATOM 654 C C . ALA A 1 91 ? 13.497 -3.478 -11.451 1.00 85.62 91 ALA A C 1
ATOM 656 O O . ALA A 1 91 ? 13.466 -3.311 -12.670 1.00 85.62 91 ALA A O 1
ATOM 657 N N . THR A 1 92 ? 12.955 -4.537 -10.851 1.00 90.38 92 THR A N 1
ATOM 658 C CA . THR A 1 92 ? 12.314 -5.661 -11.550 1.00 90.38 92 THR A CA 1
ATOM 659 C C . THR A 1 92 ? 10.939 -5.921 -10.950 1.00 90.38 92 THR A C 1
ATOM 661 O O . THR A 1 92 ? 10.815 -6.040 -9.733 1.00 90.38 92 THR A O 1
ATOM 664 N N . TYR A 1 93 ? 9.904 -6.041 -11.785 1.00 92.19 93 TYR A N 1
ATOM 665 C CA . TYR A 1 93 ? 8.578 -6.439 -11.310 1.00 92.19 93 TYR A CA 1
ATOM 666 C C . TYR A 1 93 ? 8.464 -7.951 -11.115 1.00 92.19 93 TYR A C 1
ATOM 668 O O . TYR A 1 93 ? 8.877 -8.730 -11.973 1.00 92.19 93 TYR A O 1
ATOM 676 N N . SER A 1 94 ? 7.785 -8.340 -10.041 1.00 94.44 94 SER A N 1
ATOM 677 C CA . SER A 1 94 ? 7.311 -9.696 -9.775 1.00 94.44 94 SER A CA 1
ATOM 678 C C . SER A 1 94 ? 5.804 -9.665 -9.462 1.00 94.44 94 SER A C 1
ATOM 680 O O . SER A 1 94 ? 5.139 -8.633 -9.621 1.00 94.44 94 SER A O 1
ATOM 682 N N . ASN A 1 95 ? 5.245 -10.806 -9.069 1.00 95.88 95 ASN A N 1
ATOM 683 C CA . ASN A 1 95 ? 3.894 -10.924 -8.528 1.00 95.88 95 ASN A CA 1
ATOM 684 C C . ASN A 1 95 ? 3.959 -11.689 -7.197 1.00 95.88 95 ASN A C 1
ATOM 686 O O . ASN A 1 95 ? 4.514 -12.787 -7.148 1.00 95.88 95 ASN A O 1
ATOM 690 N N . PHE A 1 96 ? 3.330 -11.151 -6.157 1.00 96.31 96 PHE A N 1
ATOM 691 C CA . PHE A 1 96 ? 3.092 -11.823 -4.882 1.00 96.31 96 PHE A CA 1
ATOM 692 C C . PHE A 1 96 ? 1.613 -12.214 -4.780 1.00 96.31 96 PHE A C 1
ATOM 694 O O . PHE A 1 96 ? 0.745 -11.438 -5.171 1.00 96.31 96 PHE A O 1
ATOM 701 N N . THR A 1 97 ? 1.310 -13.393 -4.238 1.00 97.56 97 THR A N 1
ATOM 702 C CA . THR A 1 97 ? -0.072 -13.817 -3.959 1.00 97.56 97 THR A CA 1
ATOM 703 C C . THR A 1 97 ? -0.294 -13.806 -2.455 1.00 97.56 97 THR A C 1
ATOM 705 O O . THR A 1 97 ? 0.364 -14.558 -1.738 1.00 97.56 97 THR A O 1
ATOM 708 N N . ASP A 1 98 ? -1.223 -12.980 -1.975 1.00 96.31 98 ASP A N 1
ATOM 709 C CA . ASP A 1 98 ? -1.557 -12.911 -0.554 1.00 96.31 98 ASP A CA 1
ATOM 710 C C . ASP A 1 98 ? -2.243 -14.216 -0.109 1.00 96.31 98 ASP A C 1
ATOM 712 O O . ASP A 1 98 ? -3.312 -14.558 -0.624 1.00 96.31 98 ASP A O 1
ATOM 716 N N . PRO A 1 99 ? -1.663 -14.978 0.840 1.00 96.81 99 PRO A N 1
ATOM 717 C CA . PRO A 1 99 ? -2.218 -16.262 1.265 1.00 96.81 99 PRO A CA 1
ATOM 718 C C . PRO A 1 99 ? -3.530 -16.135 2.057 1.00 96.81 99 PRO A C 1
ATOM 720 O O . PRO A 1 99 ? -4.124 -17.157 2.399 1.00 96.81 99 PRO A O 1
ATOM 723 N N . ARG A 1 100 ? -3.975 -14.913 2.388 1.00 95.44 100 ARG A N 1
ATOM 724 C CA . ARG A 1 100 ? -5.159 -14.656 3.225 1.00 95.44 100 ARG A CA 1
ATOM 725 C C . ARG A 1 100 ? -6.458 -14.556 2.425 1.00 95.44 100 ARG A C 1
ATOM 727 O O . ARG A 1 100 ? -7.502 -14.961 2.929 1.00 95.44 100 ARG A O 1
ATOM 734 N N . ASP A 1 101 ? -6.400 -14.028 1.203 1.00 95.62 101 ASP A N 1
ATOM 735 C CA . ASP A 1 101 ? -7.554 -13.874 0.302 1.00 95.62 101 ASP A CA 1
ATOM 736 C C . ASP A 1 101 ? -7.292 -14.335 -1.147 1.00 95.62 101 ASP A C 1
ATOM 738 O O . ASP A 1 101 ? -8.226 -14.410 -1.947 1.00 95.62 101 ASP A O 1
ATOM 742 N N . GLY A 1 102 ? -6.051 -14.705 -1.482 1.00 96.12 102 GLY A N 1
ATOM 743 C CA . GLY A 1 102 ? -5.648 -15.128 -2.821 1.00 96.12 102 GLY A CA 1
ATOM 744 C C . GLY A 1 102 ? -5.416 -13.975 -3.799 1.00 96.12 102 GLY A C 1
ATOM 745 O O . GLY A 1 102 ? -5.222 -14.235 -4.989 1.00 96.12 102 GLY A O 1
ATOM 746 N N . GLN A 1 103 ? -5.434 -12.715 -3.346 1.00 94.81 103 GLN A N 1
ATOM 747 C CA . GLN A 1 103 ? -5.215 -11.577 -4.231 1.00 94.81 103 GLN A CA 1
ATOM 748 C C . GLN A 1 103 ? -3.761 -11.526 -4.717 1.00 94.81 103 GLN A C 1
ATOM 750 O O . GLN A 1 103 ? -2.811 -11.583 -3.934 1.00 94.81 103 GLN A O 1
ATOM 755 N N . VAL A 1 104 ? -3.594 -11.418 -6.037 1.00 95.94 104 VAL A N 1
ATOM 756 C CA . VAL A 1 104 ? -2.287 -11.264 -6.681 1.00 95.94 104 VAL A CA 1
ATOM 757 C C . VAL A 1 104 ? -1.961 -9.779 -6.789 1.00 95.94 104 VAL A C 1
ATOM 759 O O . VAL A 1 104 ? -2.674 -9.037 -7.459 1.00 95.94 104 VAL A O 1
ATOM 762 N N . TYR A 1 105 ? -0.868 -9.377 -6.153 1.00 94.19 105 TYR A N 1
ATOM 763 C CA . TYR A 1 105 ? -0.315 -8.029 -6.158 1.00 94.19 105 TYR A CA 1
ATOM 764 C C . TYR A 1 105 ? 0.951 -7.986 -7.009 1.00 94.19 105 TYR A C 1
ATOM 766 O O . TYR A 1 105 ? 1.795 -8.881 -6.933 1.00 94.19 105 TYR A O 1
ATOM 774 N N . LYS A 1 106 ? 1.143 -6.919 -7.784 1.00 93.38 106 LYS A N 1
ATOM 775 C CA . LYS A 1 106 ? 2.440 -6.624 -8.390 1.00 93.38 106 LYS A CA 1
ATOM 776 C C . LYS A 1 106 ? 3.402 -6.102 -7.332 1.00 93.38 106 LYS A C 1
ATOM 778 O O . LYS A 1 106 ? 3.124 -5.105 -6.663 1.00 93.38 106 LYS A O 1
ATOM 783 N N . THR A 1 107 ? 4.567 -6.727 -7.253 1.00 93.38 107 THR A N 1
ATOM 784 C CA . THR A 1 107 ? 5.685 -6.271 -6.427 1.00 93.38 107 THR A CA 1
ATOM 785 C C . THR A 1 107 ? 6.824 -5.770 -7.304 1.00 93.38 107 THR A C 1
ATOM 787 O O . THR A 1 107 ? 6.894 -6.089 -8.493 1.00 93.38 107 THR A O 1
ATOM 790 N N . VAL A 1 108 ? 7.703 -4.948 -6.740 1.00 90.69 108 VAL A N 1
ATOM 791 C CA . VAL A 1 108 ? 8.913 -4.447 -7.390 1.00 90.69 108 VAL A CA 1
ATOM 792 C C . VAL A 1 108 ? 10.110 -4.660 -6.471 1.00 90.69 108 VAL A C 1
ATOM 794 O O . VAL A 1 108 ? 10.167 -4.107 -5.376 1.00 90.69 108 VAL A O 1
ATOM 797 N N . THR A 1 109 ? 11.076 -5.457 -6.920 1.00 90.75 109 THR A N 1
ATOM 798 C CA . THR A 1 109 ? 12.382 -5.574 -6.268 1.00 90.75 109 THR A CA 1
ATOM 799 C C . THR A 1 109 ? 13.2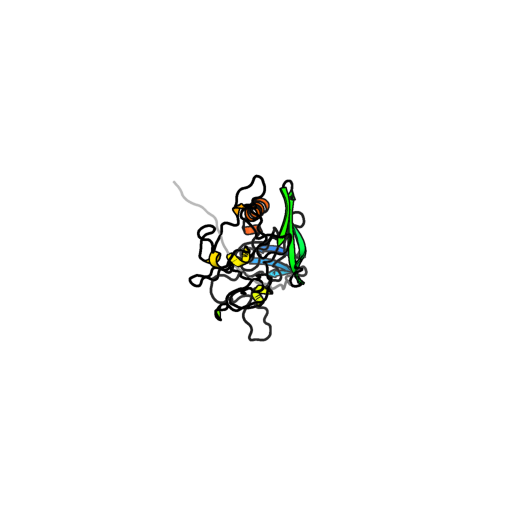77 -4.466 -6.804 1.00 90.75 109 THR A C 1
ATOM 801 O O . THR A 1 109 ? 13.536 -4.420 -8.008 1.00 90.75 109 THR A O 1
ATOM 804 N N . MET A 1 110 ? 13.763 -3.582 -5.938 1.00 85.31 110 MET A N 1
ATOM 805 C CA . MET A 1 110 ? 14.715 -2.528 -6.290 1.00 85.31 110 MET A CA 1
ATOM 806 C C . MET A 1 110 ? 16.124 -2.896 -5.836 1.00 85.31 110 MET A C 1
ATOM 808 O O . MET A 1 110 ? 16.312 -3.405 -4.733 1.00 85.31 110 MET A O 1
ATOM 812 N N . ASN A 1 111 ? 17.117 -2.621 -6.683 1.00 82.12 111 ASN A N 1
ATOM 813 C CA . ASN A 1 111 ? 18.529 -2.800 -6.371 1.00 82.12 111 ASN A CA 1
ATOM 814 C C . ASN A 1 111 ? 19.155 -1.466 -5.951 1.00 82.12 111 ASN A C 1
ATOM 816 O O . ASN A 1 111 ? 19.210 -0.519 -6.737 1.00 82.12 111 ASN A O 1
ATOM 820 N N . PHE A 1 112 ? 19.681 -1.418 -4.729 1.00 77.06 112 PHE A N 1
ATOM 821 C CA . PHE A 1 112 ? 20.367 -0.256 -4.159 1.00 77.06 112 PHE A CA 1
ATOM 822 C C . PHE A 1 112 ? 21.889 -0.492 -4.068 1.00 77.06 112 PHE A C 1
ATOM 824 O O . PHE A 1 112 ? 22.587 0.059 -3.213 1.00 77.06 112 PHE A O 1
ATOM 831 N N . GLY A 1 113 ? 22.428 -1.337 -4.957 1.00 77.69 113 GLY A N 1
ATOM 832 C CA . GLY A 1 113 ? 23.848 -1.676 -5.024 1.00 77.69 113 GLY A CA 1
ATOM 833 C C . GLY A 1 113 ? 24.375 -2.275 -3.719 1.00 77.69 113 GLY A C 1
ATOM 834 O O . GLY A 1 113 ? 24.044 -3.403 -3.361 1.00 77.69 113 GLY A O 1
ATOM 835 N N . LEU A 1 114 ? 25.218 -1.517 -3.012 1.00 73.69 114 LEU A N 1
ATOM 836 C CA . LEU A 1 114 ? 25.841 -1.941 -1.751 1.00 73.69 114 LEU A CA 1
ATOM 837 C C . LEU A 1 114 ? 24.872 -1.956 -0.555 1.00 73.69 114 LEU A C 1
ATOM 839 O O . LEU A 1 114 ? 25.191 -2.575 0.455 1.00 73.69 114 LEU A O 1
ATOM 843 N N . LEU A 1 115 ? 23.702 -1.317 -0.668 1.00 70.81 115 LEU A N 1
ATOM 844 C CA . LEU A 1 115 ? 22.639 -1.349 0.350 1.00 70.81 115 LEU A CA 1
ATOM 845 C C . LEU A 1 115 ? 21.691 -2.557 0.183 1.00 70.81 115 LEU A C 1
ATOM 847 O O . LEU A 1 115 ? 20.728 -2.703 0.933 1.00 70.81 115 LEU A O 1
ATOM 851 N N . GLY A 1 116 ? 21.974 -3.439 -0.784 1.00 80.38 116 GLY A N 1
ATOM 852 C CA . GLY A 1 116 ? 21.217 -4.662 -1.042 1.00 80.38 116 GLY A CA 1
ATOM 853 C C . GLY A 1 116 ? 20.030 -4.472 -1.989 1.00 80.38 116 GLY A C 1
ATOM 854 O O . GLY A 1 116 ? 20.009 -3.565 -2.825 1.00 80.38 116 GLY A O 1
ATOM 855 N N . ASN A 1 117 ? 19.057 -5.374 -1.862 1.00 85.19 117 ASN A N 1
ATOM 856 C CA . ASN A 1 117 ? 17.785 -5.334 -2.576 1.00 85.19 117 ASN A CA 1
ATOM 857 C C . ASN A 1 117 ? 16.646 -5.205 -1.565 1.00 85.19 117 ASN A C 1
ATOM 859 O O . ASN A 1 117 ? 16.679 -5.884 -0.539 1.00 85.19 117 ASN A O 1
ATOM 863 N N . TRP A 1 118 ? 15.624 -4.428 -1.905 1.00 86.00 118 TRP A N 1
ATOM 864 C CA . TRP A 1 118 ? 14.371 -4.345 -1.151 1.00 86.00 118 TRP A CA 1
ATOM 865 C C . TRP A 1 118 ? 13.204 -4.625 -2.092 1.00 86.00 118 TRP A C 1
ATOM 867 O O . TRP A 1 118 ? 13.245 -4.227 -3.258 1.00 86.00 118 TRP A O 1
ATOM 877 N N . GLU A 1 119 ? 12.189 -5.340 -1.616 1.00 91.62 119 GLU A N 1
ATOM 878 C CA . GLU A 1 119 ? 10.954 -5.566 -2.365 1.00 91.62 119 GLU A CA 1
ATOM 879 C C . GLU A 1 119 ? 9.847 -4.663 -1.814 1.00 91.62 119 GLU A C 1
ATOM 881 O O . GLU A 1 119 ? 9.850 -4.297 -0.645 1.00 91.62 119 GLU A O 1
ATOM 886 N N . TYR A 1 120 ? 8.935 -4.243 -2.684 1.00 90.25 120 TYR A N 1
ATOM 887 C CA . TYR A 1 120 ? 7.838 -3.341 -2.348 1.00 90.25 120 TYR A CA 1
ATOM 888 C C . TYR A 1 120 ? 6.583 -3.763 -3.100 1.00 90.25 120 TYR A C 1
ATOM 890 O O . TYR A 1 120 ? 6.672 -4.227 -4.239 1.00 90.25 120 TYR A O 1
ATOM 898 N N . PHE A 1 121 ? 5.397 -3.509 -2.550 1.00 91.25 121 PHE A N 1
ATOM 899 C CA . PHE A 1 121 ? 4.177 -3.540 -3.361 1.00 91.25 121 PHE A CA 1
ATOM 900 C C . PHE A 1 121 ? 4.213 -2.363 -4.350 1.00 91.25 121 PHE A C 1
ATOM 902 O O . PHE A 1 121 ? 4.300 -1.195 -3.956 1.00 91.25 121 PHE A O 1
ATOM 909 N N . ALA A 1 122 ? 4.149 -2.661 -5.649 1.00 88.31 122 ALA A N 1
ATOM 910 C CA . ALA A 1 122 ? 4.085 -1.651 -6.704 1.00 88.31 122 ALA A CA 1
ATOM 911 C C . ALA A 1 122 ? 2.688 -1.016 -6.763 1.00 88.31 122 ALA A C 1
ATOM 913 O O . ALA A 1 122 ? 2.555 0.184 -6.962 1.00 88.31 122 ALA A O 1
ATOM 914 N N . GLU A 1 123 ? 1.634 -1.775 -6.488 1.00 87.50 123 GLU A N 1
ATOM 915 C CA . GLU A 1 123 ? 0.306 -1.226 -6.184 1.00 87.50 123 GLU A CA 1
ATOM 916 C C . GLU A 1 123 ? 0.142 -0.933 -4.680 1.00 87.50 123 GLU A C 1
ATOM 918 O O . GLU A 1 123 ? 1.136 -0.855 -3.955 1.00 87.50 123 GLU A O 1
ATOM 923 N N . ASN A 1 124 ? -1.081 -0.694 -4.208 1.00 89.50 124 ASN A N 1
ATOM 924 C CA . ASN A 1 124 ? -1.384 -0.516 -2.783 1.00 89.50 124 ASN A CA 1
ATOM 925 C C . ASN A 1 124 ? -2.145 -1.739 -2.249 1.00 89.50 124 ASN A C 1
ATOM 927 O O . ASN A 1 124 ? -2.840 -2.414 -3.010 1.00 89.50 124 ASN A O 1
ATOM 931 N N . LEU A 1 125 ? -2.060 -2.011 -0.942 1.00 92.88 125 LEU A N 1
ATOM 932 C CA . LEU A 1 125 ? -2.759 -3.157 -0.346 1.00 92.88 125 LEU A CA 1
ATOM 933 C C . LEU A 1 125 ? -4.280 -3.050 -0.551 1.00 92.88 125 LEU A C 1
ATOM 935 O O . LEU A 1 125 ? -4.870 -1.994 -0.333 1.00 92.88 125 LEU A O 1
ATOM 939 N N . ASN A 1 126 ? -4.915 -4.153 -0.947 1.00 94.62 126 ASN A N 1
ATOM 940 C CA . ASN A 1 126 ? -6.338 -4.239 -1.280 1.00 94.62 126 ASN A CA 1
ATOM 941 C C . ASN A 1 126 ? -7.061 -5.338 -0.467 1.00 94.62 126 ASN A C 1
ATOM 943 O O . ASN A 1 126 ? -8.190 -5.710 -0.772 1.00 94.62 126 ASN A O 1
ATOM 947 N N . TYR A 1 127 ? -6.431 -5.827 0.602 1.00 95.19 127 TYR A N 1
ATOM 948 C CA . TYR A 1 127 ? -6.924 -6.906 1.454 1.00 95.19 127 TYR A CA 1
ATOM 949 C C . TYR A 1 127 ? -8.297 -6.595 2.076 1.00 95.19 127 TYR A C 1
ATOM 951 O O . TYR A 1 127 ? -8.546 -5.478 2.551 1.00 95.19 127 TYR A O 1
ATOM 959 N N . GLY A 1 128 ? -9.171 -7.606 2.107 1.00 94.94 128 GLY A N 1
ATOM 960 C CA . GLY A 1 128 ? -10.483 -7.560 2.761 1.00 94.94 128 GLY A CA 1
ATOM 961 C C . GLY A 1 128 ? -11.644 -7.064 1.882 1.00 94.94 128 GLY A C 1
ATOM 962 O O . GLY A 1 128 ? -11.480 -6.633 0.739 1.00 94.94 128 GLY A O 1
ATOM 963 N N . ARG A 1 129 ? -12.870 -7.136 2.415 1.00 95.50 129 ARG A N 1
ATOM 964 C CA . ARG A 1 129 ? -14.112 -6.789 1.695 1.00 95.50 129 ARG A CA 1
ATOM 965 C C . ARG A 1 129 ? -14.440 -5.296 1.814 1.00 95.50 129 ARG A C 1
ATOM 967 O O . ARG A 1 129 ? -14.389 -4.740 2.908 1.00 95.50 129 ARG A O 1
ATOM 974 N N . GLN A 1 130 ? -14.881 -4.661 0.726 1.00 94.25 130 GLN A N 1
ATOM 975 C CA . GLN A 1 130 ? -15.370 -3.278 0.786 1.00 94.25 130 GLN A CA 1
ATOM 976 C C . GLN A 1 130 ? -16.578 -3.129 1.732 1.00 94.25 130 GLN A C 1
ATOM 978 O O . GLN A 1 130 ? -17.535 -3.909 1.681 1.00 94.25 130 GLN A O 1
ATOM 983 N N . VAL A 1 131 ? -16.559 -2.076 2.547 1.00 94.12 131 VAL A N 1
ATOM 984 C CA . VAL A 1 131 ? -17.736 -1.434 3.151 1.00 94.12 131 VAL A CA 1
ATOM 985 C C . VAL A 1 131 ? -17.811 0.026 2.691 1.00 94.12 131 VAL A C 1
ATOM 987 O O . VAL A 1 131 ? -16.809 0.589 2.260 1.00 94.12 131 VAL A O 1
ATOM 990 N N . ASN A 1 132 ? -18.998 0.632 2.770 1.00 88.88 132 ASN A N 1
ATOM 991 C CA . ASN A 1 132 ? -19.233 1.996 2.293 1.00 88.88 132 ASN A CA 1
ATOM 992 C C . ASN A 1 132 ? -19.237 2.989 3.462 1.00 88.88 132 ASN A C 1
ATOM 994 O O . ASN A 1 132 ? -20.036 2.864 4.395 1.00 88.88 132 ASN A O 1
ATOM 998 N N . LEU A 1 133 ? -18.379 4.003 3.388 1.00 82.38 133 LEU A N 1
ATOM 999 C CA . LEU A 1 133 ? -18.240 5.066 4.379 1.00 82.38 133 LEU A CA 1
ATOM 1000 C C . LEU A 1 133 ? -19.461 6.002 4.398 1.00 82.38 133 LEU A C 1
ATOM 1002 O O . LEU A 1 133 ? -19.873 6.460 5.465 1.00 82.38 133 LEU A O 1
ATOM 1006 N N . LYS A 1 134 ? -20.101 6.233 3.243 1.00 82.38 134 LYS A N 1
ATOM 1007 C CA . LYS A 1 134 ? -21.373 6.972 3.103 1.00 82.38 134 LYS A CA 1
ATOM 1008 C C . LYS A 1 134 ? -22.532 6.319 3.868 1.00 82.38 134 LYS A C 1
ATOM 1010 O O . LYS A 1 134 ? -23.481 7.012 4.219 1.00 82.38 134 LYS A O 1
ATOM 1015 N N . GLU A 1 135 ? -22.445 5.019 4.159 1.00 86.56 135 GLU A N 1
ATOM 1016 C CA . GLU A 1 135 ? -23.424 4.273 4.965 1.00 86.56 135 GLU A CA 1
ATOM 1017 C C . GLU A 1 135 ? -23.096 4.274 6.471 1.00 86.56 135 GLU A C 1
ATOM 1019 O O . GLU A 1 135 ? -23.822 3.668 7.256 1.00 86.56 135 GLU A O 1
ATOM 1024 N N . GLY A 1 136 ? -22.005 4.927 6.895 1.00 81.56 136 GLY A N 1
ATOM 1025 C CA . GLY A 1 136 ? -21.590 4.988 8.302 1.00 81.56 136 GLY A CA 1
ATOM 1026 C C . GLY A 1 136 ? -21.055 3.668 8.871 1.00 81.56 136 GLY A C 1
ATOM 1027 O O . GLY A 1 136 ? -20.964 3.524 10.088 1.00 81.56 136 GLY A O 1
ATOM 1028 N N . LYS A 1 137 ? -20.710 2.699 8.014 1.00 83.31 137 LYS A N 1
ATOM 1029 C CA . LYS A 1 137 ? -20.109 1.421 8.422 1.00 83.31 137 LYS A CA 1
ATOM 1030 C C . LYS A 1 137 ? -18.659 1.636 8.855 1.00 83.31 137 LYS A C 1
ATOM 1032 O O . LYS A 1 137 ? -17.875 2.157 8.074 1.00 83.31 137 LYS A O 1
ATOM 1037 N N . THR A 1 138 ? -18.301 1.197 10.058 1.00 86.50 138 THR A N 1
ATOM 1038 C CA . THR A 1 138 ? -16.909 1.159 10.541 1.00 86.50 138 THR A CA 1
ATOM 1039 C C . THR A 1 138 ? -16.134 0.004 9.896 1.00 86.50 138 THR A C 1
ATOM 1041 O O . THR A 1 138 ? -16.734 -1.001 9.506 1.00 86.50 138 THR A O 1
ATOM 1044 N N . LEU A 1 139 ? -14.805 0.124 9.816 1.00 89.19 139 LEU A N 1
ATOM 1045 C CA . LEU A 1 139 ? -13.929 -0.985 9.428 1.00 89.19 139 LEU A CA 1
ATOM 1046 C C . LEU A 1 139 ? -13.785 -2.040 10.534 1.00 89.19 139 LEU A C 1
ATOM 1048 O O . LEU A 1 139 ? -14.048 -1.798 11.712 1.00 89.19 139 LEU A O 1
ATOM 1052 N N . THR A 1 140 ? -13.316 -3.202 10.102 1.00 89.25 140 THR A N 1
ATOM 1053 C CA . THR A 1 140 ? -12.919 -4.378 10.879 1.00 89.25 140 THR A CA 1
ATOM 1054 C C . THR A 1 140 ? -11.685 -4.997 10.218 1.00 89.25 140 THR A C 1
ATOM 1056 O O . THR A 1 140 ? -11.394 -4.706 9.061 1.00 89.25 140 THR A O 1
ATOM 1059 N N . ASP A 1 141 ? -11.036 -5.936 10.898 1.00 86.25 141 ASP A N 1
ATOM 1060 C CA . ASP A 1 141 ? -9.800 -6.651 10.524 1.00 86.25 141 ASP A CA 1
ATOM 1061 C C . ASP A 1 141 ? -9.833 -7.379 9.155 1.00 86.25 141 ASP A C 1
ATOM 1063 O O . ASP A 1 141 ? -8.837 -7.938 8.704 1.00 86.25 141 ASP A O 1
ATOM 1067 N N . SER A 1 142 ? -10.990 -7.403 8.490 1.00 89.81 142 SER A N 1
ATOM 1068 C CA . SER A 1 142 ? -11.242 -8.029 7.187 1.00 89.81 142 SER A CA 1
ATOM 1069 C C . SER A 1 142 ? -12.034 -7.130 6.224 1.00 89.81 142 SER A C 1
ATOM 1071 O O . SER A 1 142 ? -12.620 -7.618 5.250 1.00 89.81 142 SER A O 1
ATOM 1073 N N . THR A 1 143 ? -12.081 -5.814 6.473 1.00 93.88 143 THR A N 1
ATOM 1074 C CA . THR A 1 143 ? -12.776 -4.840 5.617 1.00 93.88 143 THR A CA 1
ATOM 1075 C C . THR A 1 143 ? -11.963 -3.577 5.322 1.00 93.88 143 THR A C 1
ATOM 1077 O O . THR A 1 143 ? -11.063 -3.192 6.063 1.00 93.88 143 THR A O 1
ATOM 1080 N N . LYS A 1 144 ? -12.304 -2.929 4.203 1.00 93.50 144 LYS A N 1
ATOM 1081 C CA . LYS A 1 144 ? -11.674 -1.710 3.666 1.00 93.50 144 LYS A CA 1
ATOM 1082 C C . LYS A 1 144 ? -12.744 -0.728 3.184 1.00 93.50 144 LYS A C 1
ATOM 1084 O O . LYS A 1 144 ? -13.845 -1.163 2.838 1.00 93.50 144 LYS A O 1
ATOM 1089 N N . TYR A 1 145 ? -12.424 0.560 3.074 1.00 91.00 145 TYR A N 1
ATOM 1090 C CA . TYR A 1 145 ? -13.164 1.448 2.166 1.00 91.00 145 TYR A CA 1
ATOM 1091 C C . TYR A 1 145 ? -12.481 1.459 0.794 1.00 91.00 145 TYR A C 1
ATOM 1093 O O . TYR A 1 145 ? -11.282 1.198 0.696 1.00 91.00 145 TYR A O 1
ATOM 1101 N N . CYS A 1 146 ? -13.222 1.816 -0.251 1.00 90.31 146 CYS A N 1
ATOM 1102 C CA . CYS A 1 146 ? -12.663 2.158 -1.561 1.00 90.31 146 CYS A CA 1
ATOM 1103 C C . CYS A 1 146 ? -12.865 3.658 -1.815 1.00 90.31 146 CYS A C 1
ATOM 1105 O O . CYS A 1 146 ? -13.733 4.284 -1.199 1.00 90.31 146 CYS A O 1
ATOM 1107 N N . TYR A 1 147 ? -12.046 4.272 -2.672 1.00 84.62 147 TYR A N 1
ATOM 1108 C CA . TYR A 1 147 ? -12.153 5.713 -2.919 1.00 84.62 147 TYR A CA 1
ATOM 1109 C C . TYR A 1 147 ? -13.536 6.072 -3.497 1.00 84.62 147 TYR A C 1
ATOM 1111 O O . TYR A 1 147 ? -14.043 5.398 -4.388 1.00 84.62 147 TYR A O 1
ATOM 1119 N N . ASP A 1 148 ? -14.156 7.113 -2.937 1.00 84.44 148 ASP A N 1
ATOM 1120 C CA . ASP A 1 148 ? -15.555 7.511 -3.176 1.00 84.44 148 ASP A CA 1
ATOM 1121 C C . ASP A 1 148 ? -16.605 6.385 -2.979 1.00 84.44 148 ASP A C 1
ATOM 1123 O O . ASP A 1 148 ? -17.696 6.440 -3.544 1.00 84.44 148 ASP A O 1
ATOM 1127 N N . ASP A 1 149 ? -16.312 5.379 -2.144 1.00 87.38 149 ASP A N 1
ATOM 1128 C CA . ASP A 1 149 ? -17.099 4.140 -1.979 1.00 87.38 149 ASP A CA 1
ATOM 1129 C C . ASP A 1 149 ? -17.308 3.352 -3.286 1.00 87.38 149 ASP A C 1
ATOM 1131 O O . ASP A 1 149 ? -18.273 2.599 -3.434 1.00 87.38 149 ASP A O 1
ATOM 1135 N N . ASP A 1 150 ? -16.396 3.498 -4.244 1.00 88.12 150 ASP A N 1
ATOM 1136 C CA . ASP A 1 150 ? -16.513 2.888 -5.561 1.00 88.12 150 ASP A CA 1
ATOM 1137 C C . ASP A 1 150 ? -15.476 1.749 -5.746 1.00 88.12 150 ASP A C 1
ATOM 1139 O O . ASP A 1 150 ? -14.267 2.019 -5.712 1.00 88.12 150 ASP A O 1
ATOM 1143 N N . PRO A 1 151 ? -15.918 0.484 -5.947 1.00 92.06 151 PRO A N 1
ATOM 1144 C CA . PRO A 1 151 ? -15.034 -0.687 -5.986 1.00 92.06 151 PRO A CA 1
ATOM 1145 C C . PRO A 1 151 ? -13.919 -0.598 -7.025 1.00 92.06 151 PRO A C 1
ATOM 1147 O O . PRO A 1 151 ? -12.807 -1.061 -6.777 1.00 92.06 151 PRO A O 1
ATOM 1150 N N . TRP A 1 152 ? -14.176 0.062 -8.161 1.00 91.62 152 TRP A N 1
ATOM 1151 C CA . TRP A 1 152 ? -13.228 0.134 -9.271 1.00 91.62 152 TRP A CA 1
ATOM 1152 C C . TRP A 1 152 ? -11.878 0.714 -8.835 1.00 91.62 152 TRP A C 1
ATOM 1154 O O . TRP A 1 152 ? -10.857 0.280 -9.353 1.00 91.62 152 TRP A O 1
ATOM 1164 N N . TYR A 1 153 ? -11.833 1.642 -7.869 1.00 88.75 153 TYR A N 1
ATOM 1165 C CA . TYR A 1 153 ? -10.555 2.176 -7.380 1.00 88.75 153 TYR A CA 1
ATOM 1166 C C . TYR A 1 153 ? -9.732 1.115 -6.643 1.00 88.75 153 TYR A C 1
ATOM 1168 O O . TYR A 1 153 ? -8.539 0.975 -6.915 1.00 88.75 153 TYR A O 1
ATOM 1176 N N . CYS A 1 154 ? -10.370 0.334 -5.768 1.00 91.44 154 CYS A N 1
ATOM 1177 C CA . CYS A 1 154 ? -9.737 -0.818 -5.133 1.00 91.44 154 CYS A CA 1
ATOM 1178 C C . CYS A 1 154 ? -9.231 -1.803 -6.197 1.00 91.44 154 CYS A C 1
ATOM 1180 O O . CYS A 1 154 ? -8.057 -2.164 -6.197 1.00 91.44 154 CYS A O 1
ATOM 1182 N N . ASP A 1 155 ? -10.097 -2.175 -7.142 1.00 92.12 155 ASP A N 1
ATOM 1183 C CA . ASP A 1 155 ? -9.820 -3.190 -8.166 1.00 92.12 155 ASP A CA 1
ATOM 1184 C C . ASP A 1 155 ? -8.792 -2.738 -9.224 1.00 92.12 155 ASP A C 1
ATOM 1186 O O . ASP A 1 155 ? -8.174 -3.572 -9.880 1.00 92.12 155 ASP A O 1
ATOM 1190 N N . ASN A 1 156 ? -8.573 -1.426 -9.382 1.00 90.12 156 ASN A N 1
ATOM 1191 C CA . ASN A 1 156 ? -7.615 -0.830 -10.322 1.00 90.12 156 ASN A CA 1
ATOM 1192 C C . ASN A 1 156 ? -6.414 -0.228 -9.575 1.00 90.12 156 ASN A C 1
ATOM 1194 O O . ASN A 1 156 ? -6.023 0.917 -9.803 1.00 90.12 156 ASN A O 1
ATOM 1198 N N . HIS A 1 157 ? -5.817 -1.022 -8.684 1.00 90.38 157 HIS A N 1
ATOM 1199 C CA . HIS A 1 157 ? -4.519 -0.786 -8.037 1.00 90.38 157 HIS A CA 1
ATOM 1200 C C . HIS A 1 157 ? -4.410 0.412 -7.070 1.00 90.38 157 HIS A C 1
ATOM 1202 O O . HIS A 1 157 ? -3.387 0.531 -6.391 1.00 90.38 157 HIS A O 1
ATOM 1208 N N . PHE A 1 158 ? -5.430 1.275 -6.926 1.00 86.69 158 PHE A N 1
ATOM 1209 C CA . PHE A 1 158 ? -5.429 2.276 -5.845 1.00 86.69 158 PHE A CA 1
ATOM 1210 C C . PHE A 1 158 ? -5.557 1.603 -4.475 1.00 86.69 158 PHE A C 1
ATOM 1212 O O . PHE A 1 158 ? -5.064 2.166 -3.501 1.00 86.69 158 PHE A O 1
ATOM 1219 N N . GLY A 1 159 ? -6.139 0.401 -4.412 1.00 90.69 159 GLY A N 1
ATOM 1220 C CA . GLY A 1 159 ? -6.223 -0.418 -3.205 1.00 90.69 159 GLY A CA 1
ATOM 1221 C C . GLY A 1 159 ? -7.233 0.091 -2.175 1.00 90.69 159 GLY A C 1
ATOM 1222 O O . GLY A 1 159 ? -8.061 0.964 -2.448 1.00 90.69 159 GLY A O 1
ATOM 1223 N N . GLY A 1 160 ? -7.173 -0.501 -0.986 1.00 91.06 160 GLY A N 1
ATOM 1224 C CA . GLY A 1 160 ? -8.040 -0.185 0.138 1.00 91.06 160 GLY A CA 1
ATOM 1225 C C . GLY A 1 160 ? -7.597 1.055 0.914 1.00 91.06 160 GLY A C 1
ATOM 1226 O O . GLY A 1 160 ? -6.414 1.378 1.023 1.00 91.06 160 GLY A O 1
ATOM 1227 N N . LEU A 1 161 ? -8.584 1.730 1.498 1.00 89.69 161 LEU A N 1
ATOM 1228 C CA . LEU A 1 161 ? -8.413 2.778 2.498 1.00 89.69 161 LEU A CA 1
ATOM 1229 C C . LEU A 1 161 ? -8.678 2.186 3.887 1.00 89.69 161 LEU A C 1
ATOM 1231 O O . LEU A 1 161 ? -9.795 1.745 4.173 1.00 89.69 161 LEU A O 1
ATOM 1235 N N . TYR A 1 162 ? -7.658 2.222 4.745 1.00 90.12 162 TYR A N 1
ATOM 1236 C CA . TYR A 1 162 ? -7.681 1.682 6.109 1.00 90.12 162 TYR A CA 1
ATOM 1237 C C . TYR A 1 162 ? -7.496 2.806 7.135 1.00 90.12 162 TYR A C 1
ATOM 1239 O O . TYR A 1 162 ? -6.844 3.811 6.836 1.00 90.12 162 TYR A O 1
ATOM 1247 N N . THR A 1 163 ? -8.056 2.654 8.340 1.00 89.75 163 THR A N 1
ATOM 1248 C CA . THR A 1 163 ? -7.747 3.552 9.467 1.00 89.75 163 THR A CA 1
ATOM 1249 C C . THR A 1 163 ? -6.327 3.298 9.984 1.00 89.75 163 THR A C 1
ATOM 1251 O O . THR A 1 163 ? -5.706 2.294 9.633 1.00 89.75 163 THR A O 1
ATOM 1254 N N . TRP A 1 164 ? -5.778 4.211 10.790 1.00 86.44 164 TRP A N 1
ATOM 1255 C CA . TRP A 1 164 ? -4.398 4.096 11.274 1.00 86.44 164 TRP A CA 1
ATOM 1256 C C . TRP A 1 164 ? -4.234 2.926 12.246 1.00 86.44 164 TRP A C 1
ATOM 1258 O O . TRP A 1 164 ? -3.281 2.157 12.125 1.00 86.44 164 TRP A O 1
ATOM 1268 N N . SER A 1 165 ? -5.201 2.751 13.151 1.00 89.50 165 SER A N 1
ATOM 1269 C CA . SER A 1 165 ? -5.256 1.610 14.068 1.00 89.50 165 SER A CA 1
ATOM 1270 C C . SER A 1 165 ? -5.200 0.278 13.314 1.00 89.50 165 SER A C 1
ATOM 1272 O O . SER A 1 165 ? -4.291 -0.522 13.527 1.00 89.50 165 SER A O 1
ATOM 1274 N N . LEU A 1 166 ? -6.112 0.091 12.356 1.00 91.69 166 LEU A N 1
ATOM 1275 C CA . LEU A 1 166 ? -6.233 -1.112 11.543 1.00 91.69 166 LEU A CA 1
ATOM 1276 C C . LEU A 1 166 ? -4.986 -1.350 10.683 1.00 91.69 166 LEU A C 1
ATOM 1278 O O . LEU A 1 166 ? -4.485 -2.470 10.652 1.00 91.69 166 LEU A O 1
ATOM 1282 N N . ALA A 1 167 ? -4.453 -0.310 10.032 1.00 90.44 167 ALA A N 1
ATOM 1283 C CA . ALA A 1 167 ? -3.241 -0.422 9.223 1.00 90.44 167 ALA A CA 1
ATOM 1284 C C . ALA A 1 167 ? -2.056 -0.981 10.030 1.00 90.44 167 ALA A C 1
ATOM 1286 O O . ALA A 1 167 ? -1.339 -1.845 9.533 1.00 90.44 167 ALA A O 1
ATOM 1287 N N . MET A 1 168 ? -1.893 -0.535 11.279 1.00 87.81 168 MET A N 1
ATOM 1288 C CA . MET A 1 168 ? -0.771 -0.905 12.150 1.00 87.81 168 MET A CA 1
ATOM 1289 C C . MET A 1 168 ? -1.046 -2.095 13.083 1.00 87.81 168 MET A C 1
ATOM 1291 O O . MET A 1 168 ? -0.136 -2.543 13.778 1.00 87.81 168 MET A O 1
ATOM 1295 N N . GLY A 1 169 ? -2.274 -2.625 13.116 1.00 89.75 169 GLY A N 1
ATOM 1296 C CA . GLY A 1 169 ? -2.674 -3.676 14.061 1.00 89.75 169 GLY A CA 1
ATOM 1297 C C . GLY A 1 169 ? -2.807 -3.191 15.514 1.00 89.75 169 GLY A C 1
ATOM 1298 O O . GLY A 1 169 ? -2.591 -3.962 16.447 1.00 89.75 169 GLY A O 1
ATOM 1299 N N . PHE A 1 170 ? -3.126 -1.911 15.723 1.00 89.88 170 PHE A N 1
ATOM 1300 C CA . PHE A 1 170 ? -3.368 -1.319 17.043 1.00 89.88 170 PHE A CA 1
ATOM 1301 C C . PHE A 1 170 ? -4.870 -1.316 17.395 1.00 89.88 170 PHE A C 1
ATOM 1303 O O . PHE A 1 170 ? -5.710 -1.368 16.495 1.00 89.88 170 PHE A O 1
ATOM 1310 N N . PRO A 1 171 ? -5.246 -1.186 18.684 1.00 90.88 171 PRO A N 1
ATOM 1311 C CA . PRO A 1 171 ? -6.638 -0.976 19.078 1.00 90.88 171 PRO A CA 1
ATOM 1312 C C . PRO A 1 171 ? -7.261 0.246 18.388 1.00 90.88 171 PRO A C 1
ATOM 1314 O O . PRO A 1 171 ? -6.606 1.276 18.221 1.00 90.88 171 PRO A O 1
ATOM 1317 N N . SER A 1 172 ? -8.552 0.177 18.053 1.00 89.75 172 SER A N 1
ATOM 1318 C CA . SER A 1 172 ? -9.267 1.246 17.332 1.00 89.75 172 SER A CA 1
ATOM 1319 C C . SER A 1 172 ? -9.304 2.596 18.060 1.00 89.75 172 SER A C 1
ATOM 1321 O O . SER A 1 172 ? -9.441 3.639 17.425 1.00 89.75 172 SER A O 1
ATOM 1323 N N . ALA A 1 173 ? -9.096 2.611 19.380 1.00 90.44 173 ALA A N 1
ATOM 1324 C CA . ALA A 1 173 ? -8.912 3.842 20.146 1.00 90.44 173 ALA A CA 1
ATOM 1325 C C . ALA A 1 173 ? -7.683 4.658 19.686 1.00 90.44 173 ALA A C 1
ATOM 1327 O O . ALA A 1 173 ? -7.691 5.881 19.792 1.00 90.44 173 ALA A O 1
ATOM 1328 N N . CYS A 1 174 ? -6.662 4.024 19.098 1.00 89.56 174 CYS A N 1
ATOM 1329 C CA . CYS A 1 174 ? -5.484 4.700 18.544 1.00 89.56 174 CYS A CA 1
ATOM 1330 C C . CYS A 1 174 ? -5.740 5.488 17.241 1.00 89.56 174 CYS A C 1
ATOM 1332 O O . CYS A 1 174 ? -4.814 6.104 16.716 1.00 89.56 174 CYS A O 1
ATOM 1334 N N . ASP A 1 175 ? -6.971 5.510 16.712 1.00 86.94 175 ASP A N 1
ATOM 1335 C CA . ASP A 1 175 ? -7.357 6.470 15.665 1.00 86.94 175 ASP A CA 1
ATOM 1336 C C . ASP A 1 175 ? -7.661 7.874 16.226 1.00 86.94 175 ASP A C 1
ATOM 1338 O O . ASP A 1 175 ? -7.639 8.855 15.477 1.00 86.94 175 ASP A O 1
ATOM 1342 N N . THR A 1 176 ? -7.940 7.991 17.532 1.00 88.25 176 THR A N 1
ATOM 1343 C CA . THR A 1 176 ? -8.291 9.259 18.204 1.00 88.25 176 THR A CA 1
ATOM 1344 C C . THR A 1 176 ? -7.410 9.591 19.411 1.00 88.25 176 THR A C 1
ATOM 1346 O O . THR A 1 176 ? -7.265 10.769 19.741 1.00 88.25 176 THR A O 1
ATOM 1349 N N . LEU A 1 177 ? -6.808 8.587 20.052 1.00 88.69 177 LEU A N 1
ATOM 1350 C CA . LEU A 1 177 ? -5.870 8.725 21.167 1.00 88.69 177 LEU A CA 1
ATOM 1351 C C . LEU A 1 177 ? -4.415 8.651 20.683 1.00 88.69 177 LEU A C 1
ATOM 1353 O O . LEU A 1 177 ? -4.123 8.116 19.614 1.00 88.69 177 LEU A O 1
ATOM 1357 N N . ALA A 1 178 ? -3.489 9.179 21.484 1.00 87.19 178 ALA A N 1
ATOM 1358 C CA . ALA A 1 178 ? -2.060 9.025 21.230 1.00 87.19 178 ALA A CA 1
ATOM 1359 C C . ALA A 1 178 ? -1.549 7.707 21.835 1.00 87.19 178 ALA A C 1
ATOM 1361 O O . ALA A 1 178 ? -1.994 7.295 22.906 1.00 87.19 178 ALA A O 1
ATOM 1362 N N . LEU A 1 179 ? -0.581 7.071 21.170 1.00 86.56 179 LEU A N 1
ATOM 1363 C CA . LEU A 1 179 ? 0.083 5.870 21.684 1.00 86.56 179 LEU A CA 1
ATOM 1364 C C . LEU A 1 179 ? 0.682 6.139 23.070 1.00 86.56 179 LEU A C 1
ATOM 1366 O O . LEU A 1 179 ? 1.335 7.159 23.291 1.00 86.56 179 LEU A O 1
ATOM 1370 N N . GLY A 1 180 ? 0.408 5.238 24.011 1.00 88.25 180 GLY A N 1
ATOM 1371 C CA . GLY A 1 180 ? 0.828 5.349 25.406 1.00 88.25 180 GLY A CA 1
ATOM 1372 C C . GLY A 1 180 ? 0.008 6.322 26.260 1.00 88.25 180 GLY A C 1
ATOM 1373 O O . GLY A 1 180 ? 0.252 6.400 27.462 1.00 88.25 180 GLY A O 1
ATOM 1374 N N . SER A 1 181 ? -0.980 7.047 25.712 1.00 91.38 181 SER A N 1
ATOM 1375 C CA . SER A 1 181 ? -1.760 8.019 26.500 1.00 91.38 181 SER A CA 1
ATOM 1376 C C . SER A 1 181 ? -2.832 7.386 27.393 1.00 91.38 181 SER A C 1
ATOM 1378 O O . SER A 1 181 ? -3.492 8.101 28.145 1.00 91.38 181 SER A O 1
ATOM 1380 N N . SER A 1 182 ? -3.080 6.079 27.258 1.00 93.06 182 SER A N 1
ATOM 1381 C CA . SER A 1 182 ? -4.176 5.360 27.921 1.00 93.06 182 SER A CA 1
ATOM 1382 C C . SER A 1 182 ? -3.997 3.835 27.812 1.00 93.06 182 SER A C 1
ATOM 1384 O O . SER A 1 182 ? -3.348 3.385 26.866 1.00 93.06 182 SER A O 1
ATOM 1386 N N . PRO A 1 183 ? -4.587 3.020 28.708 1.00 92.38 183 PRO A N 1
ATOM 1387 C CA . PRO A 1 183 ? -4.657 1.564 28.536 1.00 92.38 183 PRO A CA 1
ATOM 1388 C C . PRO A 1 183 ? -5.355 1.124 27.239 1.00 92.38 183 PRO A C 1
ATOM 1390 O O . PRO A 1 183 ? -5.028 0.076 26.689 1.00 92.38 183 PRO A O 1
ATOM 1393 N N . GLU A 1 184 ? -6.298 1.925 26.740 1.00 92.62 184 GLU A N 1
ATOM 1394 C CA . GLU A 1 184 ? -7.048 1.690 25.504 1.00 92.62 184 GLU A CA 1
ATOM 1395 C C . GLU A 1 184 ? -6.197 1.894 24.238 1.00 92.62 184 GLU A C 1
ATOM 1397 O O . GLU A 1 184 ? -6.491 1.300 23.202 1.00 92.62 184 GLU A O 1
ATOM 1402 N N . CYS A 1 185 ? -5.135 2.704 24.316 1.00 91.81 185 CYS A N 1
ATOM 1403 C CA . CYS A 1 185 ? -4.140 2.885 23.259 1.00 91.81 185 CYS A CA 1
ATOM 1404 C C . CYS A 1 185 ? -2.711 2.800 23.844 1.00 91.81 185 CYS A C 1
ATOM 1406 O O . CYS A 1 185 ? -2.083 3.832 24.107 1.00 91.81 185 CYS A O 1
ATOM 1408 N N . PRO A 1 186 ? -2.196 1.580 24.096 1.00 89.12 186 PRO A N 1
ATOM 1409 C CA . PRO A 1 186 ? -0.879 1.371 24.699 1.00 89.12 186 PRO A CA 1
ATOM 1410 C C . PRO A 1 186 ? 0.266 1.767 23.752 1.00 89.12 186 PRO A C 1
ATOM 1412 O O . PRO A 1 186 ? 0.087 1.823 22.537 1.00 89.12 186 PRO A O 1
ATOM 1415 N N . ASP A 1 187 ? 1.460 2.020 24.298 1.00 85.06 187 ASP A N 1
ATOM 1416 C CA . ASP A 1 187 ? 2.669 2.180 23.478 1.00 85.06 187 ASP A CA 1
ATOM 1417 C C . ASP A 1 187 ? 3.191 0.801 23.054 1.00 85.06 187 ASP A C 1
ATOM 1419 O O . ASP A 1 187 ? 3.690 0.018 23.863 1.00 85.06 187 ASP A O 1
ATOM 1423 N N . THR A 1 188 ? 3.012 0.492 21.773 1.00 73.62 188 THR A N 1
ATOM 1424 C CA . THR A 1 188 ? 3.345 -0.793 21.147 1.00 73.62 188 THR A CA 1
ATOM 1425 C C . THR A 1 188 ? 4.566 -0.718 20.233 1.00 73.62 188 THR A C 1
ATOM 1427 O O . THR A 1 188 ? 5.168 -1.750 19.942 1.00 73.62 188 THR A O 1
ATOM 1430 N N . ILE A 1 189 ? 4.960 0.480 19.783 1.00 70.00 189 ILE A N 1
ATOM 1431 C CA . ILE A 1 189 ? 6.011 0.663 18.766 1.00 70.00 189 ILE A CA 1
ATOM 1432 C C . ILE A 1 189 ? 7.399 0.385 19.353 1.00 70.00 189 ILE A C 1
ATOM 1434 O O . ILE A 1 189 ? 8.273 -0.149 18.669 1.00 70.00 189 ILE A O 1
ATOM 1438 N N . TYR A 1 190 ? 7.608 0.708 20.632 1.00 59.19 190 TYR A N 1
ATOM 1439 C CA . TYR A 1 190 ? 8.930 0.653 21.260 1.00 59.19 190 TYR A CA 1
ATOM 1440 C C . TYR A 1 190 ? 9.512 -0.768 21.429 1.00 59.19 190 TYR A C 1
ATOM 1442 O O . TYR A 1 190 ? 10.704 -0.917 21.690 1.00 59.19 190 TYR A O 1
ATOM 1450 N N . TYR A 1 191 ? 8.708 -1.823 21.266 1.00 55.47 191 TYR A N 1
ATOM 1451 C CA . TYR A 1 191 ? 9.127 -3.200 21.558 1.00 55.47 191 TYR A CA 1
ATOM 1452 C C . TYR A 1 191 ? 9.886 -3.919 20.433 1.00 55.47 191 TYR A C 1
ATOM 1454 O O . TYR A 1 191 ? 10.436 -4.987 20.695 1.00 55.47 191 TYR A O 1
ATOM 1462 N N . ASN A 1 192 ? 9.939 -3.374 19.209 1.00 56.38 192 ASN A N 1
ATOM 1463 C CA . ASN A 1 192 ? 10.629 -4.031 18.087 1.00 56.38 192 ASN A CA 1
ATOM 1464 C C . ASN A 1 192 ? 11.381 -3.076 17.118 1.00 56.38 192 ASN A C 1
ATOM 1466 O O . ASN A 1 192 ? 11.178 -3.155 15.903 1.00 56.38 192 ASN A O 1
ATOM 1470 N N . PRO A 1 193 ? 12.237 -2.149 17.601 1.00 58.97 193 PRO A N 1
ATOM 1471 C CA . PRO A 1 193 ? 13.108 -1.361 16.731 1.00 58.97 193 PRO A CA 1
ATOM 1472 C C . PRO A 1 193 ? 14.237 -2.228 16.152 1.00 58.97 193 PRO A C 1
ATOM 1474 O O . PRO A 1 193 ? 14.893 -2.980 16.877 1.00 58.97 193 PRO A O 1
ATOM 1477 N N . THR A 1 194 ? 14.519 -2.076 14.857 1.00 58.78 194 THR A N 1
ATOM 1478 C CA . THR A 1 194 ? 15.663 -2.723 14.197 1.00 58.78 194 THR A CA 1
ATOM 1479 C C . THR A 1 194 ? 16.970 -2.347 14.916 1.00 58.78 194 THR A C 1
ATOM 1481 O O . THR A 1 194 ? 17.238 -1.152 15.075 1.00 58.78 194 THR A O 1
ATOM 1484 N N . PRO A 1 195 ? 17.804 -3.310 15.365 1.00 58.88 195 PRO A N 1
ATOM 1485 C CA . PRO A 1 195 ? 18.983 -3.013 16.179 1.00 58.88 195 PRO A CA 1
ATOM 1486 C C . PRO A 1 195 ? 19.926 -1.986 15.536 1.00 58.88 195 PRO A C 1
ATOM 1488 O O . PRO A 1 195 ? 20.440 -2.197 14.441 1.00 58.88 195 PRO A O 1
ATOM 1491 N N . GLY A 1 196 ? 20.157 -0.873 16.239 1.00 62.75 196 GLY A N 1
ATOM 1492 C CA . GLY A 1 196 ? 20.965 0.259 15.765 1.00 62.75 196 GLY A CA 1
ATOM 1493 C C . GLY A 1 196 ? 20.170 1.428 15.168 1.00 62.75 196 GLY A C 1
ATOM 1494 O O . GLY A 1 196 ? 20.760 2.477 14.922 1.00 62.75 196 GLY A O 1
ATOM 1495 N N . TYR A 1 197 ? 18.852 1.291 14.990 1.00 66.06 197 TYR A N 1
ATOM 1496 C CA . TYR A 1 197 ? 17.989 2.310 14.388 1.00 66.06 197 TYR A CA 1
ATOM 1497 C C . TYR A 1 197 ? 16.944 2.871 15.369 1.00 66.06 197 TYR A C 1
ATOM 1499 O O . TYR A 1 197 ? 16.633 2.277 16.401 1.00 66.06 197 TYR A O 1
ATOM 1507 N N . GLY A 1 198 ? 16.415 4.057 15.052 1.00 70.00 198 GLY A N 1
ATOM 1508 C CA . GLY A 1 198 ? 15.375 4.727 15.841 1.00 70.00 198 GLY A CA 1
ATOM 1509 C C . GLY A 1 198 ? 13.953 4.216 15.553 1.00 70.00 198 GLY A C 1
ATOM 1510 O O . GLY A 1 198 ? 13.755 3.409 14.645 1.00 70.00 198 GLY A O 1
ATOM 1511 N N . PRO A 1 199 ? 12.926 4.733 16.258 1.00 69.25 199 PRO A N 1
ATOM 1512 C CA . PRO A 1 199 ? 11.538 4.273 16.113 1.00 69.25 199 PRO A CA 1
ATOM 1513 C C . PRO A 1 199 ? 10.948 4.475 14.704 1.00 69.25 199 PRO A C 1
ATOM 1515 O O . PRO A 1 199 ? 10.015 3.773 14.332 1.00 69.25 199 PRO A O 1
ATOM 1518 N N . GLY A 1 200 ? 11.512 5.375 13.887 1.00 72.50 200 GLY A N 1
ATOM 1519 C CA . GLY A 1 200 ? 11.139 5.536 12.473 1.00 72.50 200 GLY A CA 1
ATOM 1520 C C . GLY A 1 200 ? 11.499 4.345 11.567 1.00 72.50 200 GLY A C 1
ATOM 1521 O O . GLY A 1 200 ? 11.013 4.288 10.441 1.00 72.50 200 GLY A O 1
ATOM 1522 N N . SER A 1 201 ? 12.312 3.402 12.058 1.00 77.06 201 SER A N 1
ATOM 1523 C CA . SER A 1 201 ? 12.695 2.148 11.387 1.00 77.06 201 SER A CA 1
ATOM 1524 C C . SER A 1 201 ? 11.994 0.911 11.966 1.00 77.06 201 SER A C 1
ATOM 1526 O O . SER A 1 201 ? 12.416 -0.211 11.688 1.00 77.06 201 SER A O 1
ATOM 1528 N N . ALA A 1 202 ? 10.975 1.081 12.818 1.00 81.62 202 ALA A N 1
ATOM 1529 C CA . ALA A 1 202 ? 10.219 -0.045 13.361 1.00 81.62 202 ALA A CA 1
ATOM 1530 C C . ALA A 1 202 ? 9.440 -0.756 12.239 1.00 81.62 202 ALA A C 1
ATOM 1532 O O . ALA A 1 202 ? 8.610 -0.149 11.559 1.00 81.62 202 ALA A O 1
ATOM 1533 N N . GLN A 1 203 ? 9.700 -2.050 12.052 1.00 84.81 203 GLN A N 1
ATOM 1534 C CA . GLN A 1 203 ? 8.998 -2.885 11.078 1.00 84.81 203 GLN A CA 1
ATOM 1535 C C . GLN A 1 203 ? 7.760 -3.493 11.743 1.00 84.81 203 GLN A C 1
ATOM 1537 O O . GLN A 1 203 ? 7.856 -4.395 12.577 1.00 84.81 203 GLN A O 1
ATOM 1542 N N . ILE A 1 204 ? 6.588 -2.951 11.410 1.00 86.56 204 ILE A N 1
ATOM 1543 C CA . ILE A 1 204 ? 5.299 -3.351 11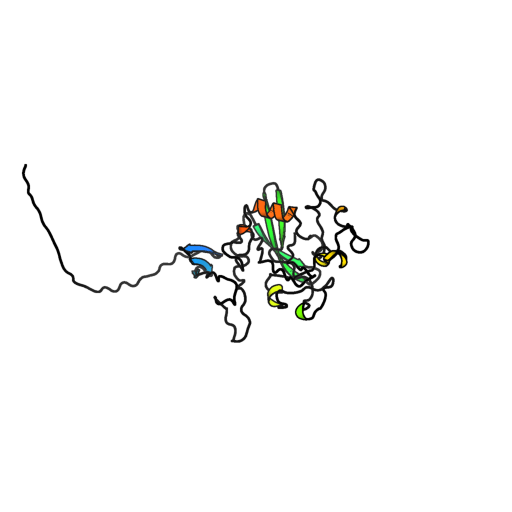.986 1.00 86.56 204 ILE A CA 1
ATOM 1544 C C . ILE A 1 204 ? 4.466 -3.995 10.882 1.00 86.56 204 ILE A C 1
ATOM 1546 O O . ILE A 1 204 ? 4.061 -3.315 9.941 1.00 86.56 204 ILE A O 1
ATOM 1550 N N . GLN A 1 205 ? 4.209 -5.304 11.0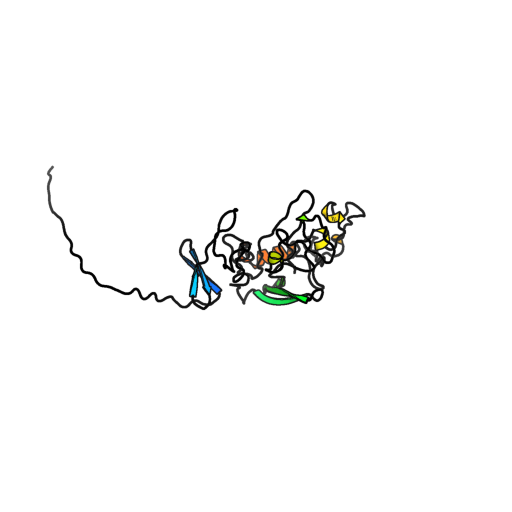00 1.00 89.94 205 GLN A N 1
ATOM 1551 C CA . GLN A 1 205 ? 3.391 -6.038 10.029 1.00 89.94 205 GLN A CA 1
ATOM 1552 C C . GLN A 1 205 ? 2.007 -5.391 9.874 1.00 89.94 205 GLN A C 1
ATOM 1554 O O . GLN A 1 205 ? 1.576 -5.118 8.758 1.00 89.94 205 GLN A O 1
ATOM 1559 N N . GLY A 1 206 ? 1.317 -5.131 10.989 1.00 90.38 206 GLY A N 1
ATOM 1560 C CA . GLY A 1 206 ? -0.033 -4.572 10.973 1.00 90.38 206 GLY A CA 1
ATOM 1561 C C . GLY A 1 206 ? -0.983 -5.397 10.100 1.00 90.38 206 GLY A C 1
ATOM 1562 O O . GLY A 1 206 ? -1.081 -6.613 10.264 1.00 90.38 206 GLY A O 1
ATOM 1563 N N . ILE A 1 207 ? -1.657 -4.748 9.149 1.00 92.75 207 ILE A N 1
ATOM 1564 C CA . ILE A 1 207 ? -2.545 -5.409 8.176 1.00 92.75 207 ILE A CA 1
ATOM 1565 C C . ILE A 1 207 ? -1.802 -6.030 6.969 1.00 92.75 207 ILE A C 1
ATOM 1567 O O . ILE A 1 207 ? -2.438 -6.602 6.078 1.00 92.75 207 ILE A O 1
ATOM 1571 N N . CYS A 1 208 ? -0.472 -5.969 6.894 1.00 93.75 208 CYS A N 1
ATOM 1572 C CA . CYS A 1 208 ? 0.285 -6.597 5.806 1.00 93.75 208 CYS A CA 1
ATOM 1573 C C . CYS A 1 208 ? 0.300 -8.142 5.922 1.00 93.75 208 CYS A C 1
ATOM 1575 O O . CYS A 1 208 ? 0.043 -8.698 7.000 1.00 93.75 208 CYS A O 1
ATOM 1577 N N . PRO A 1 209 ? 0.570 -8.872 4.821 1.00 94.81 209 PRO A N 1
ATOM 1578 C CA . PRO A 1 209 ? 0.770 -10.321 4.864 1.00 94.81 209 PRO A CA 1
ATOM 1579 C C . PRO A 1 209 ? 1.962 -10.705 5.756 1.00 94.81 209 PRO A C 1
ATOM 1581 O O . PRO A 1 209 ? 2.853 -9.897 6.005 1.00 94.81 209 PRO A O 1
ATOM 1584 N N . VAL A 1 210 ? 2.012 -11.959 6.217 1.00 93.31 210 VAL A N 1
ATOM 1585 C CA . VAL A 1 210 ? 3.158 -12.454 7.004 1.00 93.31 210 VAL A CA 1
ATOM 1586 C C . VAL A 1 210 ? 4.437 -12.360 6.167 1.00 93.31 210 VAL A C 1
ATOM 1588 O O . VAL A 1 210 ? 4.470 -12.847 5.038 1.00 93.31 210 VAL A O 1
ATOM 1591 N N . GLY A 1 211 ? 5.478 -11.750 6.738 1.00 91.25 211 GLY A N 1
ATOM 1592 C CA . GLY A 1 211 ? 6.756 -11.492 6.064 1.00 91.25 211 GLY A CA 1
ATOM 1593 C C . GLY A 1 211 ? 6.876 -10.114 5.404 1.00 91.25 211 GLY A C 1
ATOM 1594 O O . GLY A 1 211 ? 7.961 -9.798 4.935 1.00 91.25 211 GLY A O 1
ATOM 1595 N N . TRP A 1 212 ? 5.809 -9.308 5.415 1.00 93.81 212 TRP A N 1
ATOM 1596 C CA . TRP A 1 212 ? 5.772 -7.928 4.920 1.00 93.81 212 TRP A CA 1
ATOM 1597 C C . TRP A 1 212 ? 5.397 -6.959 6.056 1.00 93.81 212 TRP A C 1
ATOM 1599 O O . TRP A 1 212 ? 4.771 -7.366 7.040 1.00 93.81 212 TRP A O 1
ATOM 1609 N N . HIS A 1 213 ? 5.703 -5.668 5.923 1.00 90.94 213 HIS A N 1
ATOM 1610 C CA . HIS A 1 213 ? 5.352 -4.629 6.897 1.00 90.94 213 HIS A CA 1
ATOM 1611 C C . HIS A 1 213 ? 4.800 -3.344 6.274 1.00 90.94 213 HIS A C 1
ATOM 1613 O O . HIS A 1 213 ? 4.853 -3.112 5.066 1.00 90.94 213 HIS A O 1
ATOM 1619 N N . VAL A 1 214 ? 4.170 -2.515 7.111 1.00 89.62 214 VAL A N 1
ATOM 1620 C CA . VAL A 1 214 ? 3.704 -1.181 6.716 1.00 89.62 214 VAL A CA 1
ATOM 1621 C C . VAL A 1 214 ? 4.914 -0.285 6.500 1.00 89.62 214 VAL A C 1
ATOM 1623 O O . VAL A 1 214 ? 5.698 -0.106 7.431 1.00 89.62 214 VAL A O 1
ATOM 1626 N N . MET A 1 215 ? 5.028 0.315 5.311 1.00 87.00 215 MET A N 1
ATOM 1627 C CA . MET A 1 215 ? 6.129 1.213 4.952 1.00 87.00 215 MET A CA 1
ATOM 1628 C C . MET A 1 215 ? 6.388 2.266 6.039 1.00 87.00 215 MET A C 1
ATOM 1630 O O . MET A 1 215 ? 5.576 3.170 6.256 1.00 87.00 215 MET A O 1
ATOM 1634 N N . ASN A 1 216 ? 7.533 2.143 6.709 1.00 83.62 216 ASN A N 1
ATOM 1635 C CA . ASN A 1 216 ? 7.952 3.043 7.776 1.00 83.62 216 ASN A CA 1
ATOM 1636 C C . ASN A 1 216 ? 8.736 4.247 7.207 1.00 83.62 216 ASN A C 1
ATOM 1638 O O . ASN A 1 216 ? 8.893 4.413 5.992 1.00 83.62 216 ASN A O 1
ATOM 1642 N N . GLN A 1 217 ? 9.221 5.127 8.089 1.00 81.38 217 GLN A N 1
ATOM 1643 C CA . GLN A 1 217 ? 9.951 6.326 7.670 1.00 81.38 217 GLN A CA 1
ATOM 1644 C C . GLN A 1 217 ? 11.277 5.976 6.979 1.00 81.38 217 GLN A C 1
ATOM 1646 O O . GLN A 1 217 ? 11.644 6.640 6.014 1.00 81.38 217 GLN A O 1
ATOM 1651 N N . HIS A 1 218 ? 11.988 4.957 7.460 1.00 82.19 218 HIS A N 1
ATOM 1652 C CA . HIS A 1 218 ? 13.250 4.502 6.884 1.00 82.19 218 HIS A CA 1
ATOM 1653 C C . HIS A 1 218 ? 13.050 3.912 5.485 1.00 82.19 218 HIS A C 1
ATOM 1655 O O . HIS A 1 218 ? 13.715 4.355 4.555 1.00 82.19 218 HIS A O 1
ATOM 1661 N N . ASP A 1 219 ? 12.091 3.000 5.295 1.00 83.44 219 ASP A N 1
ATOM 1662 C CA . ASP A 1 219 ? 11.858 2.364 3.989 1.00 83.44 219 ASP A CA 1
ATOM 1663 C C . ASP A 1 219 ? 11.485 3.399 2.909 1.00 83.44 219 ASP A C 1
ATOM 1665 O O . ASP A 1 219 ? 11.963 3.337 1.773 1.00 83.44 219 ASP A O 1
ATOM 1669 N N . PHE A 1 220 ? 10.660 4.391 3.270 1.00 80.12 220 PHE A N 1
ATOM 1670 C CA . PHE A 1 220 ? 10.279 5.496 2.386 1.00 80.12 220 PHE A CA 1
ATOM 1671 C C . PHE A 1 220 ? 11.460 6.429 2.064 1.00 80.12 220 PHE A C 1
ATOM 1673 O O . PHE A 1 220 ? 11.593 6.900 0.932 1.00 80.12 220 PHE A O 1
ATOM 1680 N N . VAL A 1 221 ? 12.335 6.688 3.041 1.00 77.88 221 VAL A N 1
ATOM 1681 C CA . VAL A 1 221 ? 13.533 7.524 2.872 1.00 77.88 221 VAL A CA 1
ATOM 1682 C C . VAL A 1 221 ? 14.594 6.827 2.014 1.00 77.88 221 VAL A C 1
ATOM 1684 O O . VAL A 1 221 ? 15.117 7.460 1.099 1.00 77.88 221 VAL A O 1
ATOM 1687 N N . GLU A 1 222 ? 14.847 5.533 2.225 1.00 78.25 222 GLU A N 1
ATOM 1688 C CA . GLU A 1 222 ? 15.714 4.716 1.361 1.00 78.25 222 GLU A CA 1
ATOM 1689 C C . GLU A 1 222 ? 15.190 4.692 -0.081 1.00 78.25 222 GLU A C 1
ATOM 1691 O O . GLU A 1 222 ? 15.942 4.969 -1.018 1.00 78.25 222 GLU A O 1
ATOM 1696 N N . THR A 1 223 ? 13.878 4.485 -0.259 1.0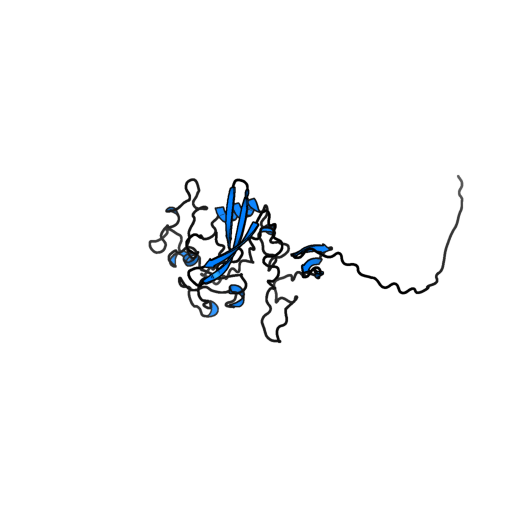0 77.12 223 THR A N 1
ATOM 1697 C CA . THR A 1 223 ? 13.224 4.552 -1.576 1.00 77.12 223 THR A CA 1
ATOM 1698 C C . THR A 1 223 ? 13.496 5.901 -2.258 1.00 77.12 223 THR A C 1
ATOM 1700 O O . THR A 1 223 ? 13.925 5.934 -3.409 1.00 77.12 223 THR A O 1
ATOM 1703 N N . LEU A 1 224 ? 13.307 7.026 -1.557 1.00 75.25 224 LEU A N 1
ATOM 1704 C CA . LEU A 1 224 ? 13.551 8.365 -2.112 1.00 75.25 224 LEU A CA 1
ATOM 1705 C C . LEU A 1 224 ? 15.028 8.648 -2.428 1.00 75.25 224 LEU A C 1
ATOM 1707 O O . LEU A 1 224 ? 15.313 9.300 -3.437 1.00 75.25 224 LEU A O 1
ATOM 1711 N N . PHE A 1 225 ? 15.963 8.193 -1.589 1.00 69.88 225 PHE A N 1
ATOM 1712 C CA . PHE A 1 225 ? 17.395 8.374 -1.837 1.00 69.88 225 PHE A CA 1
ATOM 1713 C C . PHE A 1 225 ? 17.858 7.559 -3.044 1.00 69.88 225 PHE A C 1
ATOM 1715 O O . PHE A 1 225 ? 18.496 8.109 -3.944 1.00 69.88 225 PHE A O 1
ATOM 1722 N N . ALA A 1 226 ? 17.487 6.279 -3.118 1.00 65.50 226 ALA A N 1
ATOM 1723 C CA . ALA A 1 226 ? 17.866 5.406 -4.221 1.00 65.50 226 ALA A CA 1
ATOM 1724 C C . ALA A 1 226 ? 17.341 5.907 -5.577 1.00 65.50 226 ALA A C 1
ATOM 1726 O O . ALA A 1 226 ? 18.062 5.897 -6.579 1.00 65.50 226 ALA A O 1
ATOM 1727 N N . THR A 1 227 ? 16.104 6.410 -5.627 1.00 69.00 227 THR A N 1
ATOM 1728 C CA . THR A 1 227 ? 15.489 6.886 -6.878 1.00 69.00 227 THR A CA 1
ATOM 1729 C C . THR A 1 227 ? 15.798 8.352 -7.194 1.00 69.00 227 THR A C 1
ATOM 1731 O O . THR A 1 227 ? 15.367 8.852 -8.236 1.00 69.00 227 THR A O 1
ATOM 1734 N N . ASN A 1 228 ? 16.568 9.025 -6.327 1.00 66.19 228 ASN A N 1
ATOM 1735 C CA . ASN A 1 228 ? 17.102 10.388 -6.451 1.00 66.19 228 ASN A CA 1
ATOM 1736 C C . ASN A 1 228 ? 16.061 11.525 -6.600 1.00 66.19 228 ASN A C 1
ATOM 1738 O O . ASN A 1 228 ? 16.440 12.692 -6.704 1.00 66.19 228 ASN A O 1
ATOM 1742 N N . ALA A 1 229 ? 14.758 11.222 -6.596 1.00 70.06 229 ALA A N 1
ATOM 1743 C CA . ALA A 1 229 ? 13.668 12.196 -6.596 1.00 70.06 229 ALA A CA 1
ATOM 1744 C C . ALA A 1 229 ? 12.329 11.545 -6.206 1.00 70.06 229 ALA A C 1
ATOM 1746 O O . ALA A 1 229 ? 12.085 10.376 -6.488 1.00 70.06 229 ALA A O 1
ATOM 1747 N N . ALA A 1 230 ? 11.390 12.335 -5.675 1.00 67.94 230 ALA A N 1
ATOM 1748 C CA . ALA A 1 230 ? 10.000 11.889 -5.520 1.00 67.94 230 ALA A CA 1
ATOM 1749 C C . ALA A 1 230 ? 9.289 11.683 -6.877 1.00 67.94 230 ALA A C 1
ATOM 1751 O O . ALA A 1 230 ? 8.393 10.852 -6.999 1.00 67.94 230 ALA A O 1
ATOM 1752 N N . SER A 1 231 ? 9.711 12.400 -7.924 1.00 69.06 231 SER A N 1
ATOM 1753 C CA . SER A 1 231 ? 9.092 12.339 -9.254 1.00 69.06 231 SER A CA 1
ATOM 1754 C C . SER A 1 231 ? 9.340 11.034 -10.016 1.00 69.06 231 SER A C 1
ATOM 1756 O O . SER A 1 231 ? 8.616 10.787 -10.980 1.00 69.06 231 SER A O 1
ATOM 1758 N N . THR A 1 232 ? 10.322 10.222 -9.595 1.00 73.94 232 THR A N 1
ATOM 1759 C CA . THR A 1 232 ? 10.688 8.928 -10.207 1.00 73.94 232 THR A CA 1
ATOM 1760 C C . THR A 1 232 ? 9.939 7.732 -9.607 1.00 73.94 232 THR A C 1
ATOM 1762 O O . THR A 1 232 ? 9.864 6.681 -10.243 1.00 73.94 232 THR A O 1
ATOM 1765 N N . ILE A 1 233 ? 9.359 7.894 -8.407 1.00 76.75 233 ILE A N 1
ATOM 1766 C CA . ILE A 1 233 ? 8.514 6.892 -7.719 1.00 76.75 233 ILE A CA 1
ATOM 1767 C C . ILE A 1 233 ? 7.013 7.124 -7.927 1.00 76.75 233 ILE A C 1
ATOM 1769 O O . ILE A 1 233 ? 6.199 6.244 -7.650 1.00 76.75 233 ILE A O 1
ATOM 1773 N N . GLN A 1 234 ? 6.628 8.313 -8.396 1.00 79.81 234 GLN A N 1
ATOM 1774 C CA . GLN A 1 234 ? 5.240 8.671 -8.668 1.00 79.81 234 GLN A CA 1
ATOM 1775 C C . GLN A 1 234 ? 4.745 8.032 -9.970 1.00 79.81 234 GLN A C 1
ATOM 1777 O O . GLN A 1 234 ? 5.413 8.075 -11.003 1.00 79.81 234 GLN A O 1
ATOM 1782 N N . SER A 1 235 ? 3.535 7.473 -9.919 1.00 78.38 235 SER A N 1
ATOM 1783 C CA . SER A 1 235 ? 2.866 6.852 -11.063 1.00 78.38 235 SER A CA 1
ATOM 1784 C C . SER A 1 235 ? 2.730 7.810 -12.258 1.00 78.38 235 SER A C 1
ATOM 1786 O O . SER A 1 235 ? 2.603 9.028 -12.093 1.00 78.38 235 SER A O 1
ATOM 1788 N N . TRP A 1 236 ? 2.691 7.246 -13.470 1.00 75.56 236 TRP A N 1
ATOM 1789 C CA . TRP A 1 236 ? 2.254 7.950 -14.685 1.00 75.56 236 TRP A CA 1
ATOM 1790 C C . TRP A 1 236 ? 0.760 8.319 -14.646 1.00 75.56 236 TRP A C 1
ATOM 1792 O O . TRP A 1 236 ? 0.309 9.174 -15.408 1.00 75.56 236 TRP A O 1
ATOM 1802 N N . VAL A 1 237 ? -0.014 7.670 -13.770 1.00 77.06 237 VAL A N 1
ATOM 1803 C CA . VAL A 1 237 ? -1.460 7.843 -13.625 1.00 77.06 237 VAL A CA 1
ATOM 1804 C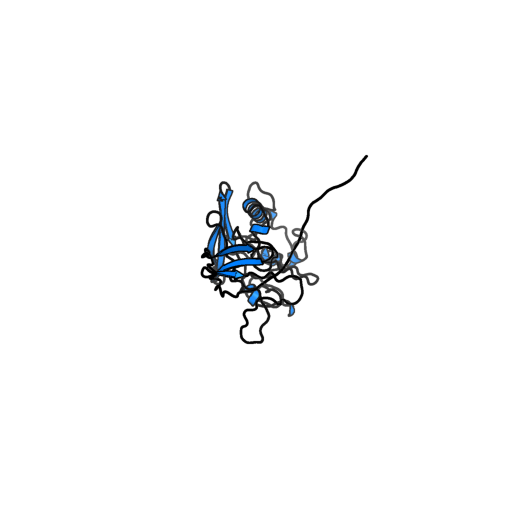 C . VAL A 1 237 ? -1.773 8.808 -12.478 1.00 77.06 237 VAL A C 1
ATOM 1806 O O . VAL A 1 237 ? -1.263 8.674 -11.368 1.00 77.06 237 VAL A O 1
ATOM 1809 N N . GLY A 1 238 ? -2.652 9.778 -12.744 1.00 74.19 238 GLY A N 1
ATOM 1810 C CA . GLY A 1 238 ? -3.252 10.666 -11.739 1.00 74.19 238 GLY A CA 1
ATOM 1811 C C . GLY A 1 238 ? -2.373 11.814 -11.218 1.00 74.19 238 GLY A C 1
ATOM 1812 O O . GLY A 1 238 ? -2.903 12.749 -10.618 1.00 74.19 238 GLY A O 1
ATOM 1813 N N . TRP A 1 239 ? -1.068 11.803 -11.489 1.00 72.75 239 TRP A N 1
ATOM 1814 C CA . TRP A 1 239 ? -0.137 12.884 -11.151 1.00 72.75 239 TRP A CA 1
ATOM 1815 C C . TRP A 1 239 ? 0.171 13.793 -12.353 1.00 72.75 239 TRP A C 1
ATOM 1817 O O . TRP A 1 239 ? 0.122 13.380 -13.510 1.00 72.75 239 TRP A O 1
ATOM 1827 N N . ASN A 1 240 ? 0.537 15.050 -12.085 1.00 63.69 240 ASN A N 1
ATOM 1828 C CA . ASN A 1 240 ? 0.934 16.011 -13.117 1.00 63.69 240 ASN A CA 1
ATOM 1829 C C . ASN A 1 240 ? 2.465 16.141 -13.195 1.00 63.69 240 ASN A C 1
ATOM 1831 O O . ASN A 1 240 ? 3.080 16.673 -12.275 1.00 63.69 240 ASN A O 1
ATOM 1835 N N . LYS A 1 241 ? 3.049 15.759 -14.343 1.00 60.12 241 LYS A N 1
ATOM 1836 C CA . LYS A 1 241 ? 4.492 15.864 -14.681 1.00 60.12 241 LYS A CA 1
ATOM 1837 C C . LYS A 1 241 ? 5.447 14.956 -13.876 1.00 60.12 241 LYS A C 1
ATOM 1839 O O . LYS A 1 241 ? 6.554 15.368 -13.541 1.00 60.12 241 LYS A O 1
ATOM 1844 N N . THR A 1 242 ? 5.043 13.720 -13.617 1.00 64.00 242 THR A N 1
ATOM 1845 C CA . THR A 1 242 ? 5.844 12.673 -12.951 1.00 64.00 242 THR A CA 1
ATOM 1846 C C . THR A 1 242 ? 6.153 11.522 -13.914 1.00 64.00 242 THR A C 1
ATOM 1848 O O . THR A 1 242 ? 5.668 11.535 -15.050 1.00 64.00 242 THR A O 1
ATOM 1851 N N . GLY A 1 243 ? 6.952 10.537 -13.490 1.00 64.38 243 GLY A N 1
ATOM 1852 C CA . GLY A 1 243 ? 7.180 9.322 -14.271 1.00 64.38 243 GLY A CA 1
ATOM 1853 C C . GLY A 1 243 ? 7.783 8.179 -13.460 1.00 64.38 243 GLY A C 1
ATOM 1854 O O . GLY A 1 243 ? 8.763 8.368 -12.753 1.00 64.38 243 GLY A O 1
ATOM 1855 N N . ASN A 1 244 ? 7.220 6.983 -13.603 1.00 70.56 244 ASN A N 1
ATOM 1856 C CA . ASN A 1 244 ? 7.483 5.816 -12.757 1.00 70.56 244 ASN A CA 1
ATOM 1857 C C . ASN A 1 244 ? 8.784 5.059 -13.117 1.00 70.56 244 ASN A C 1
ATOM 1859 O O . ASN A 1 244 ? 8.775 3.847 -13.328 1.00 70.56 244 ASN A O 1
ATOM 1863 N N . SER A 1 245 ? 9.913 5.759 -13.250 1.00 71.19 245 SER A N 1
ATOM 1864 C CA . SER A 1 245 ? 11.171 5.151 -13.714 1.00 71.19 245 SER A CA 1
ATOM 1865 C C . SER A 1 245 ? 11.824 4.197 -12.704 1.00 71.19 245 SER A C 1
ATOM 1867 O O . SER A 1 245 ? 12.662 3.385 -13.104 1.00 71.19 245 SER A O 1
ATOM 1869 N N . SER A 1 246 ? 11.429 4.250 -11.425 1.00 73.62 246 SER A N 1
ATOM 1870 C CA . SER A 1 246 ? 11.825 3.268 -10.404 1.00 73.62 246 SER A CA 1
ATOM 1871 C C . SER A 1 246 ? 10.901 2.052 -10.305 1.00 73.62 246 SER A C 1
ATOM 1873 O O . SER A 1 246 ? 11.282 1.054 -9.708 1.00 73.62 246 SER A O 1
ATOM 1875 N N . GLY A 1 247 ? 9.680 2.126 -10.838 1.00 76.56 247 GLY A N 1
ATOM 1876 C CA . GLY A 1 247 ? 8.663 1.083 -10.690 1.00 76.56 247 GLY A CA 1
ATOM 1877 C C . GLY A 1 247 ? 7.910 1.071 -9.354 1.00 76.56 247 GLY A C 1
ATOM 1878 O O . GLY A 1 247 ? 7.003 0.259 -9.184 1.00 76.56 247 GLY A O 1
ATOM 1879 N N . PHE A 1 248 ? 8.205 1.977 -8.413 1.00 80.44 248 PHE A N 1
ATOM 1880 C CA . PHE A 1 248 ? 7.483 2.045 -7.129 1.00 80.44 248 PHE A CA 1
ATOM 1881 C C . PHE A 1 248 ? 5.977 2.307 -7.292 1.00 80.44 248 PHE A C 1
ATOM 1883 O O . PHE A 1 248 ? 5.158 1.879 -6.479 1.00 80.44 248 PHE A O 1
ATOM 1890 N N . THR A 1 249 ? 5.613 3.008 -8.367 1.00 81.12 249 THR A N 1
ATOM 1891 C CA . THR A 1 249 ? 4.237 3.240 -8.807 1.00 81.12 249 THR A CA 1
ATOM 1892 C C . THR A 1 249 ? 3.319 3.824 -7.723 1.00 81.12 249 THR A C 1
ATOM 1894 O O . THR A 1 249 ? 2.180 3.396 -7.540 1.00 81.12 249 THR A O 1
ATOM 1897 N N . ALA A 1 250 ? 3.776 4.851 -6.997 1.00 81.38 250 ALA A N 1
ATOM 1898 C CA . ALA A 1 250 ? 2.916 5.574 -6.060 1.00 81.38 250 ALA A CA 1
ATOM 1899 C C . ALA A 1 250 ? 1.758 6.249 -6.813 1.00 81.38 250 ALA A C 1
ATOM 1901 O O . ALA A 1 250 ? 1.953 7.263 -7.488 1.00 81.38 250 ALA A O 1
ATOM 1902 N N . LEU A 1 251 ? 0.548 5.698 -6.702 1.00 80.50 251 LEU A N 1
ATOM 1903 C CA . LEU A 1 251 ? -0.693 6.348 -7.128 1.00 80.50 251 LEU A CA 1
ATOM 1904 C C . LEU A 1 251 ? -1.058 7.509 -6.177 1.00 80.50 251 LEU A C 1
ATOM 1906 O O . LEU A 1 251 ? -0.592 7.532 -5.035 1.00 80.50 251 LEU A O 1
ATOM 1910 N N . PRO A 1 252 ? -1.871 8.491 -6.612 1.00 70.75 252 PRO A N 1
ATOM 1911 C CA . PRO A 1 252 ? -2.294 9.593 -5.751 1.00 70.75 252 PRO A CA 1
ATOM 1912 C C . PRO A 1 252 ? -3.025 9.124 -4.486 1.00 70.75 252 PRO A C 1
ATOM 1914 O O . PRO A 1 252 ? -4.041 8.433 -4.557 1.00 70.75 252 PRO A O 1
ATOM 1917 N N . GLY A 1 253 ? -2.529 9.554 -3.324 1.00 61.84 253 GLY A N 1
ATOM 1918 C CA . GLY A 1 253 ? -3.138 9.280 -2.023 1.00 61.84 253 GLY A CA 1
ATOM 1919 C C . GLY A 1 253 ? -4.495 9.967 -1.856 1.00 61.84 253 GLY A C 1
ATOM 1920 O O . GLY A 1 253 ? -4.563 11.181 -1.662 1.00 61.84 253 GLY A O 1
ATOM 1921 N N . GLY A 1 254 ? -5.578 9.190 -1.885 1.00 52.50 254 GLY A N 1
ATOM 1922 C CA . GLY A 1 254 ? -6.921 9.674 -1.573 1.00 52.50 254 GLY A CA 1
ATOM 1923 C C . GLY A 1 254 ? -7.143 9.811 -0.066 1.00 52.50 254 GLY A C 1
ATOM 1924 O O . GLY A 1 254 ? -7.550 8.855 0.579 1.00 52.50 254 GLY A O 1
ATOM 1925 N N . GLY A 1 255 ? -6.917 10.996 0.505 1.00 45.84 255 GLY A N 1
ATOM 1926 C CA . GLY A 1 255 ? -7.237 11.269 1.912 1.00 45.84 255 GLY A CA 1
ATOM 1927 C C . GLY A 1 255 ? -8.703 11.669 2.102 1.00 45.84 255 GLY A C 1
ATOM 1928 O O . GLY A 1 255 ? -9.086 12.783 1.741 1.00 45.84 255 GLY A O 1
ATOM 1929 N N . TYR A 1 256 ? -9.529 10.801 2.696 1.00 42.03 256 TYR A N 1
ATOM 1930 C CA . TYR A 1 256 ? -10.910 11.154 3.047 1.00 42.03 256 TYR A CA 1
ATOM 1931 C C . TYR A 1 256 ? -10.965 11.800 4.438 1.00 42.03 256 TYR A C 1
ATOM 1933 O O . TYR A 1 256 ? -10.726 11.134 5.441 1.00 42.03 256 TYR A O 1
ATOM 1941 N N . MET A 1 257 ? -11.311 13.090 4.511 1.00 37.75 257 MET A N 1
ATOM 1942 C CA . MET A 1 257 ? -11.537 13.792 5.780 1.00 37.75 257 MET A CA 1
ATOM 1943 C C . MET A 1 257 ? -13.025 14.065 6.018 1.00 37.75 257 MET A C 1
ATOM 1945 O O . MET A 1 257 ? -13.603 14.984 5.438 1.00 37.75 257 MET A O 1
ATOM 1949 N N . ARG A 1 258 ? -13.623 13.334 6.967 1.00 37.56 258 ARG A N 1
ATOM 1950 C CA . ARG A 1 258 ? -14.838 13.765 7.679 1.00 37.56 258 ARG A CA 1
ATOM 1951 C C . ARG A 1 258 ? -14.598 13.740 9.186 1.00 37.56 258 ARG A C 1
ATOM 1953 O O . ARG A 1 258 ? -14.776 12.712 9.830 1.00 37.56 258 ARG A O 1
ATOM 1960 N N . VAL A 1 259 ? -14.249 14.915 9.713 1.00 35.62 259 VAL A N 1
ATOM 1961 C CA . VAL A 1 259 ? -14.248 15.357 11.127 1.00 35.62 259 VAL A CA 1
ATOM 1962 C C . VAL A 1 259 ? -13.396 14.553 12.128 1.00 35.62 259 VAL A C 1
ATOM 1964 O O . VAL A 1 259 ? -12.653 15.182 12.871 1.00 35.62 259 VAL A O 1
ATOM 1967 N N . LEU A 1 260 ? -13.458 13.217 12.159 1.00 34.91 260 LEU A N 1
ATOM 1968 C CA . LEU A 1 260 ? -12.706 12.365 13.101 1.00 34.91 260 LEU A CA 1
ATOM 1969 C C . LEU A 1 260 ? -12.005 11.152 12.466 1.00 34.91 260 LEU A C 1
ATOM 1971 O O . LEU A 1 260 ? -11.077 10.625 13.069 1.00 34.91 260 LEU A O 1
ATOM 1975 N N . LEU A 1 261 ? -12.395 10.713 11.266 1.00 35.06 261 LEU A N 1
ATOM 1976 C CA . LEU A 1 261 ? -11.748 9.583 10.586 1.00 35.06 261 LEU A CA 1
ATOM 1977 C C . LEU A 1 261 ? -10.685 10.071 9.594 1.00 35.06 261 LEU A C 1
ATOM 1979 O O . LEU A 1 261 ? -10.967 10.915 8.739 1.00 35.06 261 LEU A O 1
ATOM 1983 N N . LYS A 1 262 ? -9.480 9.501 9.704 1.00 48.41 262 LYS A N 1
ATOM 1984 C CA . LYS A 1 262 ? -8.404 9.564 8.707 1.00 48.41 262 LYS A CA 1
ATOM 1985 C C . LYS A 1 262 ? -8.177 8.150 8.182 1.00 48.41 262 LYS A C 1
ATOM 1987 O O . LYS A 1 262 ? -7.913 7.250 8.974 1.00 48.41 262 LYS A O 1
ATOM 1992 N N . ALA A 1 263 ? -8.262 7.972 6.870 1.00 43.38 263 ALA A N 1
ATOM 1993 C CA . ALA A 1 263 ? -7.891 6.730 6.206 1.00 43.38 263 ALA A CA 1
ATOM 1994 C C . ALA A 1 263 ? -6.864 7.015 5.107 1.00 43.38 263 ALA A C 1
ATOM 1996 O O . ALA A 1 263 ? -6.925 8.068 4.464 1.00 43.38 263 ALA A O 1
ATOM 1997 N N . TRP A 1 264 ? -5.924 6.090 4.918 1.00 48.75 264 TRP A N 1
ATOM 1998 C CA . TRP A 1 264 ? -4.759 6.266 4.047 1.00 48.75 264 TRP A CA 1
ATOM 1999 C C . TRP A 1 264 ? -4.607 5.089 3.081 1.00 48.75 264 TRP A C 1
ATOM 2001 O O . TRP A 1 264 ? -5.034 3.974 3.385 1.00 48.75 264 TRP A O 1
ATOM 2011 N N . LEU A 1 265 ? -3.988 5.343 1.923 1.00 52.28 265 LEU A N 1
ATOM 2012 C CA . LEU A 1 265 ? -3.537 4.279 1.025 1.00 52.28 265 LEU A CA 1
ATOM 2013 C C . LEU A 1 265 ? -2.249 3.675 1.582 1.00 52.28 265 LEU A C 1
ATOM 2015 O O . LEU A 1 265 ? -1.316 4.407 1.917 1.00 52.28 265 LEU A O 1
ATOM 2019 N N . LEU A 1 266 ? -2.214 2.348 1.681 1.00 55.75 266 LEU A N 1
ATOM 2020 C CA . LEU A 1 266 ? -1.133 1.628 2.340 1.00 55.75 266 LEU A CA 1
ATOM 2021 C C . LEU A 1 266 ? -0.109 1.109 1.325 1.00 55.75 266 LEU A C 1
ATOM 2023 O O . LEU A 1 266 ? -0.436 0.287 0.464 1.00 55.75 266 LEU A O 1
ATOM 2027 N N . LYS A 1 267 ? 1.138 1.569 1.468 1.00 60.88 267 LYS A N 1
ATOM 2028 C CA . LYS A 1 267 ? 2.312 0.974 0.822 1.00 60.88 267 LYS A CA 1
ATOM 2029 C C . LYS A 1 267 ? 2.963 -0.049 1.749 1.00 60.88 267 LYS A C 1
ATOM 2031 O O . LYS A 1 267 ? 3.002 0.137 2.965 1.00 60.88 267 LYS A O 1
ATOM 2036 N N . VAL A 1 268 ? 3.439 -1.129 1.140 1.00 66.19 268 VAL A N 1
ATOM 2037 C CA . VAL A 1 268 ? 3.894 -2.356 1.804 1.00 66.19 268 VAL A CA 1
ATOM 2038 C C . VAL A 1 268 ? 5.309 -2.685 1.328 1.00 66.19 268 VAL A C 1
ATOM 2040 O O . VAL A 1 268 ? 5.631 -2.432 0.160 1.00 66.19 268 VAL A O 1
ATOM 2043 N N . VAL A 1 269 ? 6.123 -3.198 2.250 1.00 63.66 269 VAL A N 1
ATOM 2044 C CA . VAL A 1 269 ? 7.567 -3.499 2.154 1.00 63.66 269 VAL A CA 1
ATOM 2045 C C . VAL A 1 269 ? 7.815 -4.908 2.681 1.00 63.66 269 VAL A C 1
ATOM 2047 O O . VAL A 1 269 ? 7.003 -5.321 3.537 1.00 63.66 269 VAL A O 1
#

Secondary structure (DSSP, 8-state):
--------------------------PPPPPTT-EEEETTEEEEEETTEEEEEPPP-SSSS--S-----STTPPP----TTTT-S--TTTEEEEEEE-TTT--EEEEEEEE-GGG-EEEEESS----SEE--GGGTPPP-TTEEB-GGG-HHHIIIII--EEEHHHHHT--GGGGTSPTTSBTTB---GGG-PPTT--GGG----TTSPTT--B--HHHHHHHHHHTSSGGGTB-SSSSSS---TTS--B-----EEETTEEEEEPPB-

Radius of gyration: 27.11 Å; chains: 1; bounding box: 55×86×89 Å